Protein AF-A0A4U0SIM6-F1 (afdb_monomer)

Sequence (267 aa):
MTASTAATVTGAVGLRDQLSSAATERSIHAPCHHDDFGSLTSGKWTDIGVSGGGGGVSDVYRQPSYQKDVVPASMARVKVAHKTVLGRTVPDIAADADPDTGMLVGYTGTDSHGNPGPYRTVSSAGTSLATPLVAGLVADAQQGQRSPYGFINPLLYRLARTQAFHDALPISTSTPQRNRAAYIAPDDTSTSADVDVFDAQKRPDTQQVTAKGYDTMTGIGTPNGAAFIAALRRGLWIHPGGSGHRGVSGERGHVGRQSRAHPTRRQ

Secondary structure (DSSP, 8-state):
----------TTHHHHHHHHHHHHSTT-S---S-EEEEEEETTEEEEEEEE----EEEEEEEPPGGGTTTS-HHHHEEEETTEEEEEEEE-SS-----TTTPEEEEEEEE-TTS-EEEEEEEEE-SHHHHHHHHHHHHHHHHTT-SS-----HHHHHHTTTSTTEE------TTS-GGGTEEEE---SS-SSEEEEEE--TT-TTT-----SSSBTTTBT-EE-HHHHHHHHHHHTTS-TT--------------------------

Structure (mmCIF, N/CA/C/O backbone):
data_AF-A0A4U0SIM6-F1
#
_entry.id   AF-A0A4U0SIM6-F1
#
loop_
_atom_site.group_PDB
_atom_site.id
_atom_site.type_symbol
_atom_site.label_atom_id
_atom_site.label_alt_id
_atom_site.label_comp_id
_atom_site.label_asym_id
_atom_site.label_entity_id
_atom_site.label_seq_id
_atom_site.pdbx_PDB_ins_code
_atom_site.Cartn_x
_atom_site.Cartn_y
_atom_site.Cartn_z
_atom_site.occupancy
_atom_site.B_iso_or_equiv
_atom_site.auth_seq_id
_atom_site.auth_comp_id
_atom_site.auth_asym_id
_atom_site.auth_atom_id
_atom_site.pdbx_PDB_model_num
ATOM 1 N N . MET A 1 1 ? 33.038 -31.365 -42.575 1.00 29.11 1 MET A N 1
ATOM 2 C CA . MET A 1 1 ? 33.143 -31.560 -41.111 1.00 29.11 1 MET A CA 1
ATOM 3 C C . MET A 1 1 ? 33.722 -30.259 -40.574 1.00 29.11 1 MET A C 1
ATOM 5 O O . MET A 1 1 ? 34.770 -29.887 -41.064 1.00 29.11 1 MET A O 1
ATOM 9 N N . THR A 1 2 ? 33.081 -29.437 -39.754 1.00 25.69 2 THR A N 1
ATOM 10 C CA . THR A 1 2 ? 31.991 -29.617 -38.783 1.00 25.69 2 THR A CA 1
ATOM 11 C C . THR A 1 2 ? 31.238 -28.289 -38.645 1.00 25.69 2 THR A C 1
ATOM 13 O O . THR A 1 2 ? 31.843 -27.222 -38.706 1.00 25.69 2 THR A O 1
ATOM 16 N N . ALA A 1 3 ? 29.918 -28.377 -38.497 1.00 22.02 3 ALA A N 1
ATOM 17 C CA . ALA A 1 3 ? 29.003 -27.256 -38.328 1.00 22.02 3 ALA A CA 1
ATOM 18 C C . ALA A 1 3 ? 29.163 -26.599 -36.945 1.00 22.02 3 ALA A C 1
ATOM 20 O O . ALA A 1 3 ? 29.306 -27.302 -35.947 1.00 22.02 3 ALA A O 1
ATOM 21 N N . SER A 1 4 ? 29.099 -25.265 -36.897 1.00 23.81 4 SER A N 1
ATOM 22 C CA . SER A 1 4 ? 28.888 -24.500 -35.666 1.00 23.81 4 SER A CA 1
ATOM 23 C C . SER A 1 4 ? 27.401 -24.169 -35.578 1.00 23.81 4 SER A C 1
ATOM 25 O O . SER A 1 4 ? 26.864 -23.443 -36.416 1.00 23.81 4 SER A O 1
ATOM 27 N N . THR A 1 5 ? 26.721 -24.789 -34.621 1.00 24.14 5 THR A N 1
ATOM 28 C CA . THR A 1 5 ? 25.286 -24.634 -34.385 1.00 24.14 5 THR A CA 1
ATOM 29 C C . THR A 1 5 ? 25.040 -23.317 -33.657 1.00 24.14 5 THR A C 1
ATOM 31 O O . THR A 1 5 ? 25.517 -23.119 -32.542 1.00 24.14 5 THR A O 1
ATOM 34 N N . ALA A 1 6 ? 24.290 -22.417 -34.289 1.00 23.81 6 ALA A N 1
ATOM 35 C CA . ALA A 1 6 ? 23.788 -21.201 -33.669 1.00 23.81 6 ALA A CA 1
ATOM 36 C C . ALA A 1 6 ? 22.818 -21.557 -32.529 1.00 23.81 6 ALA A C 1
ATOM 38 O O . ALA A 1 6 ? 21.792 -22.196 -32.758 1.00 23.81 6 ALA A O 1
ATOM 39 N N . ALA A 1 7 ? 23.139 -21.140 -31.305 1.00 22.84 7 ALA A N 1
ATOM 40 C CA . ALA A 1 7 ? 22.199 -21.152 -30.194 1.00 22.84 7 ALA A CA 1
ATOM 41 C C . ALA A 1 7 ? 21.405 -19.840 -30.222 1.00 22.84 7 ALA A C 1
ATOM 43 O O . ALA A 1 7 ? 21.887 -18.787 -29.809 1.00 22.84 7 ALA A O 1
ATOM 44 N N . THR A 1 8 ? 20.186 -19.902 -30.750 1.00 22.08 8 THR A N 1
ATOM 45 C CA . THR A 1 8 ? 19.165 -18.869 -30.571 1.00 22.08 8 THR A CA 1
ATOM 46 C C . THR A 1 8 ? 18.825 -18.793 -29.082 1.00 22.08 8 THR A C 1
ATOM 48 O O . THR A 1 8 ? 18.157 -19.678 -28.552 1.00 22.08 8 THR A O 1
ATOM 51 N N . VAL A 1 9 ? 19.316 -17.766 -28.385 1.00 25.33 9 VAL A N 1
ATOM 52 C CA . VAL A 1 9 ? 18.932 -17.499 -26.995 1.00 25.33 9 VAL A CA 1
ATOM 53 C C . VAL A 1 9 ? 17.587 -16.784 -27.009 1.00 25.33 9 VAL A C 1
ATOM 55 O O . VAL A 1 9 ? 17.465 -15.611 -27.354 1.00 25.33 9 VAL A O 1
ATOM 58 N N . THR A 1 10 ? 16.556 -17.547 -26.676 1.00 24.14 10 THR A N 1
ATOM 59 C CA . THR A 1 10 ? 15.166 -17.128 -26.520 1.00 24.14 10 THR A CA 1
ATOM 60 C C . THR A 1 10 ? 15.031 -16.164 -25.333 1.00 24.14 10 THR A C 1
ATOM 62 O O . THR A 1 10 ? 14.754 -16.581 -24.214 1.00 24.14 10 THR A O 1
ATOM 65 N N . GLY A 1 11 ? 15.186 -14.859 -25.571 1.00 26.31 11 GLY A N 1
ATOM 66 C CA . GLY A 1 11 ? 15.024 -13.787 -24.570 1.00 26.31 11 GLY A CA 1
ATOM 67 C C . GLY A 1 11 ? 13.588 -13.541 -24.073 1.00 26.31 11 GLY A C 1
ATOM 68 O O . GLY A 1 11 ? 13.325 -12.537 -23.427 1.00 26.31 11 GLY A O 1
ATOM 69 N N . ALA A 1 12 ? 12.639 -14.436 -24.362 1.00 26.08 12 ALA A N 1
ATOM 70 C CA . ALA A 1 12 ? 11.224 -14.282 -24.001 1.00 26.08 12 ALA A CA 1
ATOM 71 C C . ALA A 1 12 ? 10.772 -15.173 -22.824 1.00 26.08 12 ALA A C 1
ATOM 73 O O . ALA A 1 12 ? 9.599 -15.143 -22.452 1.00 26.08 12 ALA A O 1
ATOM 74 N N . VAL A 1 13 ? 11.673 -15.985 -22.255 1.00 26.64 13 VAL A N 1
ATOM 75 C CA . VAL A 1 13 ? 11.327 -16.967 -21.208 1.00 26.64 13 VAL A CA 1
ATOM 76 C C . VAL A 1 13 ? 11.332 -16.342 -19.802 1.00 26.64 13 VAL A C 1
ATOM 78 O O . VAL A 1 13 ? 10.508 -16.712 -18.975 1.00 26.64 13 VAL A O 1
ATOM 81 N N . GLY A 1 14 ? 12.154 -15.314 -19.549 1.00 26.11 14 GLY A N 1
ATOM 82 C CA . GLY A 1 14 ? 12.294 -14.704 -18.215 1.00 26.11 14 GLY A CA 1
ATOM 83 C C . GLY A 1 14 ? 11.065 -13.927 -17.726 1.00 26.11 14 GLY A C 1
ATOM 84 O O . GLY A 1 14 ? 10.594 -14.162 -16.617 1.00 26.11 14 GLY A O 1
ATOM 85 N N . LEU A 1 15 ? 10.490 -13.051 -18.561 1.00 30.69 15 LEU A N 1
ATOM 86 C CA . LEU A 1 15 ? 9.321 -12.250 -18.163 1.00 30.69 15 LEU A CA 1
ATOM 87 C C . LEU A 1 15 ? 8.056 -13.103 -17.980 1.00 30.69 15 LEU A C 1
ATOM 89 O O . LEU A 1 15 ? 7.233 -12.823 -17.115 1.00 30.69 15 LEU A O 1
ATOM 93 N N . ARG A 1 16 ? 7.882 -14.153 -18.794 1.00 25.88 16 ARG A N 1
ATOM 94 C CA . ARG A 1 16 ? 6.687 -15.013 -18.747 1.00 25.88 16 ARG A CA 1
ATOM 95 C C . ARG A 1 16 ? 6.678 -15.941 -17.536 1.00 25.88 16 ARG A C 1
ATOM 97 O O . ARG A 1 16 ? 5.608 -16.158 -16.972 1.00 25.88 16 ARG A O 1
ATOM 104 N N . ASP A 1 17 ? 7.836 -16.439 -17.110 1.00 26.72 17 ASP A N 1
ATOM 105 C CA . ASP A 1 17 ? 7.929 -17.279 -15.912 1.00 26.72 17 ASP A CA 1
ATOM 106 C C . ASP A 1 17 ? 7.768 -16.461 -14.622 1.00 26.72 17 ASP A C 1
ATOM 108 O O . ASP A 1 17 ? 7.091 -16.915 -13.697 1.00 26.72 17 ASP A O 1
ATOM 112 N N . GLN A 1 18 ? 8.264 -15.219 -14.588 1.00 29.14 18 GLN A N 1
ATOM 113 C CA . GLN A 1 18 ? 8.021 -14.277 -13.485 1.00 29.14 18 GLN A CA 1
ATOM 114 C C . GLN A 1 18 ? 6.527 -13.912 -13.394 1.00 29.14 18 GLN A C 1
ATOM 116 O O . GLN A 1 18 ? 5.917 -14.095 -12.346 1.00 29.14 18 GLN A O 1
ATOM 121 N N . LEU A 1 19 ? 5.885 -13.557 -14.516 1.00 27.81 19 LEU A N 1
ATOM 122 C CA . LEU A 1 19 ? 4.443 -13.265 -14.572 1.00 27.81 19 LEU A CA 1
ATOM 123 C C . LEU A 1 19 ? 3.548 -14.484 -14.258 1.00 27.81 19 LEU A C 1
ATOM 125 O O . LEU A 1 19 ? 2.477 -14.324 -13.670 1.00 27.81 19 LEU A O 1
ATOM 129 N N . SER A 1 20 ? 3.954 -15.710 -14.622 1.00 24.42 20 SER A N 1
ATOM 130 C CA . SER A 1 20 ? 3.166 -16.917 -14.309 1.00 24.42 20 SER A CA 1
ATOM 131 C C . SER A 1 20 ? 3.351 -17.387 -12.864 1.00 24.42 20 SER A C 1
ATOM 133 O O . SER A 1 20 ? 2.380 -17.790 -12.223 1.00 24.42 20 SER A O 1
ATOM 135 N N . SER A 1 21 ? 4.559 -17.280 -12.307 1.00 25.83 21 SER A N 1
ATOM 136 C CA . SER A 1 21 ? 4.805 -17.585 -10.892 1.00 25.83 21 SER A CA 1
ATOM 137 C C . SER A 1 21 ? 4.127 -16.564 -9.972 1.00 25.83 21 SER A C 1
ATOM 139 O O . SER A 1 21 ? 3.530 -16.950 -8.964 1.00 25.83 21 SER A O 1
ATOM 141 N N . ALA A 1 22 ? 4.085 -15.302 -10.406 1.00 30.33 22 ALA A N 1
ATOM 142 C CA . ALA A 1 22 ? 3.320 -14.218 -9.806 1.00 30.33 22 ALA A CA 1
ATOM 143 C C . ALA A 1 22 ? 1.804 -14.509 -9.748 1.00 30.33 22 ALA A C 1
ATOM 145 O O . ALA A 1 22 ? 1.161 -14.376 -8.706 1.00 30.33 22 ALA A O 1
ATOM 146 N N . ALA A 1 23 ? 1.218 -14.982 -10.850 1.00 27.41 23 ALA A N 1
ATOM 147 C CA . ALA A 1 23 ? -0.216 -15.267 -10.922 1.00 27.41 23 ALA A CA 1
ATOM 148 C C . ALA A 1 23 ? -0.649 -16.539 -10.160 1.00 27.41 23 ALA A C 1
ATOM 150 O O . ALA A 1 23 ? -1.831 -16.695 -9.842 1.00 27.41 23 ALA A O 1
ATOM 151 N N . THR A 1 24 ? 0.281 -17.458 -9.870 1.00 27.02 24 THR A N 1
ATOM 152 C CA . THR A 1 24 ? -0.046 -18.795 -9.336 1.00 27.02 24 THR A CA 1
ATOM 153 C C . THR A 1 24 ? 0.232 -18.935 -7.833 1.00 27.02 24 THR A C 1
ATOM 155 O O . THR A 1 24 ? -0.371 -19.782 -7.168 1.00 27.02 24 THR A O 1
ATOM 158 N N . GLU A 1 25 ? 1.082 -18.084 -7.251 1.00 31.12 25 GLU A N 1
ATOM 159 C CA . GLU A 1 25 ? 1.405 -18.121 -5.824 1.00 31.12 25 GLU A CA 1
ATOM 160 C C . GLU A 1 25 ? 0.701 -16.993 -5.055 1.00 31.12 25 GLU A C 1
ATOM 162 O O . GLU A 1 25 ? 0.889 -15.806 -5.304 1.00 31.12 25 GLU A O 1
ATOM 167 N N . ARG A 1 26 ? -0.109 -17.377 -4.059 1.00 33.44 26 ARG A N 1
ATOM 168 C CA . ARG A 1 26 ? -0.945 -16.526 -3.181 1.00 33.44 26 ARG A CA 1
ATOM 169 C C . ARG A 1 26 ? -0.182 -15.485 -2.329 1.00 33.44 26 ARG A C 1
ATOM 171 O O . ARG A 1 26 ? -0.711 -15.052 -1.311 1.00 33.44 26 ARG A O 1
ATOM 178 N N . SER A 1 27 ? 1.055 -15.129 -2.674 1.00 32.97 27 SER A N 1
ATOM 179 C CA . SER A 1 27 ? 1.984 -14.419 -1.787 1.00 32.97 27 SER A CA 1
ATOM 180 C C . SER A 1 27 ? 2.639 -13.165 -2.372 1.00 32.97 27 SER A C 1
ATOM 182 O O . SER A 1 27 ? 3.361 -12.506 -1.636 1.00 32.97 27 SER A O 1
ATOM 184 N N . ILE A 1 28 ? 2.406 -12.819 -3.639 1.00 32.72 28 ILE A N 1
ATOM 185 C CA . ILE A 1 28 ? 3.112 -11.698 -4.299 1.00 32.72 28 ILE A CA 1
ATOM 186 C C . ILE A 1 28 ? 2.246 -10.447 -4.538 1.00 32.72 28 ILE A C 1
ATOM 188 O O . ILE A 1 28 ? 2.693 -9.489 -5.144 1.00 32.72 28 ILE A O 1
ATOM 192 N N . HIS A 1 29 ? 1.010 -10.409 -4.034 1.00 36.34 29 HIS A N 1
ATOM 193 C CA . HIS A 1 29 ? 0.080 -9.286 -4.259 1.00 36.34 29 HIS A CA 1
ATOM 194 C C . HIS A 1 29 ? 0.343 -8.052 -3.364 1.00 36.34 29 HIS A C 1
ATOM 196 O O . HIS A 1 29 ? -0.594 -7.308 -3.065 1.00 36.34 29 HIS A O 1
ATOM 202 N N . ALA A 1 30 ? 1.564 -7.848 -2.862 1.00 47.97 30 ALA A N 1
ATOM 203 C CA . ALA A 1 30 ? 1.843 -6.724 -1.967 1.00 47.97 30 ALA A CA 1
ATOM 204 C C . ALA A 1 30 ? 3.298 -6.218 -1.978 1.00 47.97 30 ALA A C 1
ATOM 206 O O . ALA A 1 30 ? 3.922 -6.169 -0.920 1.00 47.97 30 ALA A O 1
ATOM 207 N N . PRO A 1 31 ? 3.853 -5.774 -3.108 1.00 53.44 31 PRO A N 1
ATOM 208 C CA . PRO A 1 31 ? 5.139 -5.092 -3.123 1.00 53.44 31 PRO A CA 1
ATOM 209 C C . PRO A 1 31 ? 4.912 -3.576 -2.956 1.00 53.44 31 PRO A C 1
ATOM 211 O O . PRO A 1 31 ? 5.203 -2.731 -3.789 1.00 53.44 31 PRO A O 1
ATOM 214 N N . CYS A 1 32 ? 4.257 -3.236 -1.848 1.00 52.66 32 CYS A N 1
ATOM 215 C CA . CYS A 1 32 ? 4.140 -1.861 -1.352 1.00 52.66 32 CYS A CA 1
ATOM 216 C C . CYS A 1 32 ? 5.133 -1.597 -0.211 1.00 52.66 32 CYS A C 1
ATOM 218 O O . CYS A 1 32 ? 5.111 -0.527 0.400 1.00 52.66 32 CYS A O 1
ATOM 220 N N . HIS A 1 33 ? 5.977 -2.591 0.076 1.00 67.12 33 HIS A N 1
ATOM 221 C CA . HIS A 1 33 ? 7.061 -2.492 1.029 1.00 67.12 33 HIS A CA 1
ATOM 222 C C . HIS A 1 33 ? 8.151 -1.555 0.510 1.00 67.12 33 HIS A C 1
ATOM 224 O O . HIS A 1 33 ? 8.109 -1.068 -0.618 1.00 67.12 33 HIS A O 1
ATOM 230 N N . HIS A 1 34 ? 9.108 -1.269 1.382 1.00 75.25 34 HIS A N 1
ATOM 231 C CA . HIS A 1 34 ? 10.337 -0.633 0.952 1.00 75.25 34 HIS A CA 1
ATOM 232 C C . HIS A 1 34 ? 11.251 -1.642 0.276 1.00 75.25 34 HIS A C 1
ATOM 234 O O . HIS A 1 34 ? 11.502 -2.704 0.839 1.00 75.25 34 HIS A O 1
ATOM 240 N N . ASP A 1 35 ? 11.799 -1.230 -0.847 1.00 81.06 35 ASP A N 1
ATOM 241 C CA . ASP A 1 35 ? 12.685 -1.977 -1.717 1.00 81.06 35 ASP A CA 1
ATOM 242 C C . ASP A 1 35 ? 14.038 -1.262 -1.710 1.00 81.06 35 ASP A C 1
ATOM 244 O O . ASP A 1 35 ? 14.107 -0.039 -1.882 1.00 81.06 35 ASP A O 1
ATOM 248 N N . ASP A 1 36 ? 15.100 -1.992 -1.374 1.00 83.75 36 ASP A N 1
ATOM 249 C CA . ASP A 1 36 ? 16.457 -1.466 -1.212 1.00 83.75 36 ASP A CA 1
ATOM 250 C C . ASP A 1 36 ? 17.332 -1.897 -2.382 1.00 83.75 36 ASP A C 1
ATOM 252 O O . ASP A 1 36 ? 17.641 -3.080 -2.554 1.00 83.75 36 ASP A O 1
ATOM 256 N N . PHE A 1 37 ? 17.732 -0.915 -3.182 1.00 85.75 37 PHE A N 1
ATOM 257 C CA . PHE A 1 37 ? 18.360 -1.140 -4.469 1.00 85.75 37 PHE A CA 1
ATOM 258 C C . PHE A 1 37 ? 19.881 -1.115 -4.348 1.00 85.75 37 PHE A C 1
ATOM 260 O O . PHE A 1 37 ? 20.496 -0.159 -3.871 1.00 85.75 37 PHE A O 1
ATOM 267 N N . GLY A 1 38 ? 20.513 -2.161 -4.866 1.00 89.19 38 GLY A N 1
ATOM 268 C CA . GLY A 1 38 ? 21.950 -2.240 -5.070 1.00 89.19 38 GLY A CA 1
ATOM 269 C C . GLY A 1 38 ? 22.279 -2.306 -6.553 1.00 89.19 38 GLY A C 1
ATOM 270 O O . GLY A 1 38 ? 21.670 -3.078 -7.281 1.00 89.19 38 GLY A O 1
ATOM 271 N N . SER A 1 39 ? 23.292 -1.563 -6.990 1.00 90.25 39 SER A N 1
ATOM 272 C CA . SER A 1 39 ? 23.768 -1.590 -8.375 1.00 90.25 39 SER A CA 1
ATOM 273 C C . SER A 1 39 ? 25.229 -2.017 -8.470 1.00 90.25 39 SER A C 1
ATOM 275 O O . SER A 1 39 ? 26.088 -1.554 -7.708 1.00 90.25 39 SER A O 1
ATOM 277 N N . LEU A 1 40 ? 25.533 -2.911 -9.411 1.00 90.25 40 LEU A N 1
ATOM 278 C CA . LEU A 1 40 ? 26.880 -3.386 -9.700 1.00 90.25 40 LEU A CA 1
ATOM 279 C C . LEU A 1 40 ? 27.534 -2.498 -10.759 1.00 90.25 40 LEU A C 1
ATOM 281 O O . LEU A 1 40 ? 27.307 -2.657 -11.958 1.00 90.25 40 LEU A O 1
ATOM 285 N N . THR A 1 41 ? 28.432 -1.620 -10.317 1.00 85.06 41 THR A N 1
ATOM 286 C CA . THR A 1 41 ? 29.234 -0.767 -11.202 1.00 85.06 41 THR A CA 1
ATOM 287 C C . THR A 1 41 ? 30.712 -1.128 -11.078 1.00 85.06 41 THR A C 1
ATOM 289 O O . THR A 1 41 ? 31.279 -1.120 -9.986 1.00 85.06 41 THR A O 1
ATOM 292 N N . SER A 1 42 ? 31.365 -1.462 -12.197 1.00 86.06 42 SER A N 1
ATOM 293 C CA . SER A 1 42 ? 32.806 -1.783 -12.245 1.00 86.06 42 SER A CA 1
ATOM 294 C C . SER A 1 42 ? 33.245 -2.857 -11.231 1.00 86.06 42 SER A C 1
ATOM 296 O O . SER A 1 42 ? 34.294 -2.742 -10.595 1.00 86.06 42 SER A O 1
ATOM 298 N N . GLY A 1 43 ? 32.421 -3.895 -11.049 1.00 87.19 43 GLY A N 1
ATOM 299 C CA . GLY A 1 43 ? 32.691 -5.002 -10.123 1.00 87.19 43 GLY A CA 1
ATOM 300 C C . GLY A 1 43 ? 32.455 -4.682 -8.642 1.00 87.19 43 GLY A C 1
ATOM 301 O O . GLY A 1 43 ? 32.835 -5.484 -7.790 1.00 87.19 43 GLY A O 1
ATOM 302 N N . LYS A 1 44 ? 31.845 -3.535 -8.315 1.00 90.69 44 LYS A N 1
ATOM 303 C CA . LYS A 1 44 ? 31.499 -3.138 -6.944 1.00 90.69 44 LYS A CA 1
ATOM 304 C C . LYS A 1 44 ? 29.999 -2.892 -6.803 1.00 90.69 44 LYS A C 1
ATOM 306 O O . LYS A 1 44 ? 29.430 -2.114 -7.564 1.00 90.69 44 LYS A O 1
ATOM 311 N N . TRP A 1 45 ? 29.387 -3.538 -5.813 1.00 90.19 45 TRP A N 1
ATOM 312 C CA . TRP A 1 45 ? 28.014 -3.252 -5.406 1.00 90.19 45 TRP A CA 1
ATOM 313 C C . TRP A 1 45 ? 27.962 -1.932 -4.646 1.00 90.19 45 TRP A C 1
ATOM 315 O O . TRP A 1 45 ? 28.748 -1.719 -3.719 1.00 90.19 45 TRP A O 1
ATOM 325 N N . THR A 1 46 ? 27.041 -1.065 -5.046 1.00 90.19 46 THR A N 1
ATOM 326 C CA . THR A 1 46 ? 26.763 0.212 -4.391 1.00 90.19 46 THR A CA 1
ATOM 327 C C . THR A 1 46 ? 25.284 0.253 -4.045 1.00 90.19 46 THR A C 1
ATOM 329 O O . THR A 1 46 ? 24.455 -0.019 -4.904 1.00 90.19 46 THR A O 1
ATOM 332 N N . ASP A 1 47 ? 24.973 0.571 -2.793 1.00 87.88 47 ASP A N 1
ATOM 333 C CA . ASP A 1 47 ? 23.619 0.904 -2.347 1.00 87.88 47 ASP A CA 1
ATOM 334 C C . ASP A 1 47 ? 23.198 2.225 -3.007 1.00 87.88 47 ASP A C 1
ATOM 336 O O . ASP A 1 47 ? 23.878 3.244 -2.840 1.00 87.88 47 ASP A O 1
ATOM 340 N N . ILE A 1 48 ? 22.127 2.184 -3.799 1.00 86.19 48 ILE A N 1
ATOM 341 C CA . ILE A 1 48 ? 21.584 3.337 -4.528 1.00 86.19 48 ILE A CA 1
ATOM 342 C C . ILE A 1 48 ? 20.295 3.878 -3.895 1.00 86.19 48 ILE A C 1
ATOM 344 O O . ILE A 1 48 ? 19.728 4.848 -4.400 1.00 86.19 48 ILE A O 1
ATOM 348 N N . GLY A 1 49 ? 19.894 3.329 -2.747 1.00 83.50 49 GLY A N 1
ATOM 349 C CA . GLY A 1 49 ? 18.824 3.841 -1.909 1.00 83.50 49 GLY A CA 1
ATOM 350 C C . GLY A 1 49 ? 17.566 2.986 -1.912 1.00 83.50 49 GLY A C 1
ATOM 351 O O . GLY A 1 49 ? 17.488 1.920 -2.515 1.00 83.50 49 GLY A O 1
ATOM 352 N N . VAL A 1 50 ? 16.563 3.503 -1.205 1.00 80.19 50 VAL A N 1
ATOM 353 C CA . VAL A 1 50 ? 15.299 2.816 -0.956 1.00 80.19 50 VAL A CA 1
ATOM 354 C C . VAL A 1 50 ? 14.160 3.509 -1.687 1.00 80.19 50 VAL A C 1
ATOM 356 O O . VAL A 1 50 ? 14.031 4.734 -1.628 1.00 80.19 50 VAL A O 1
ATOM 359 N N . SER A 1 51 ? 13.309 2.715 -2.327 1.00 79.81 51 SER A N 1
ATOM 360 C CA . SER A 1 51 ? 12.001 3.136 -2.833 1.00 79.81 51 SER A CA 1
ATOM 361 C C . SER A 1 51 ? 10.904 2.438 -2.038 1.00 79.81 51 SER A C 1
ATOM 363 O O . SER A 1 51 ? 11.148 1.409 -1.425 1.00 79.81 51 SER A O 1
ATOM 365 N N . GLY A 1 52 ? 9.693 2.983 -1.998 1.00 80.50 52 GLY A N 1
ATOM 366 C CA . GLY A 1 52 ? 8.575 2.297 -1.357 1.00 80.50 52 GLY A CA 1
ATOM 367 C C . GLY A 1 52 ? 7.330 3.153 -1.204 1.00 80.50 52 GLY A C 1
ATOM 368 O O . GLY A 1 52 ? 7.277 4.322 -1.606 1.00 80.50 52 GLY A O 1
ATOM 369 N N . GLY A 1 53 ? 6.301 2.550 -0.610 1.00 82.12 53 GLY A N 1
ATOM 370 C CA . GLY A 1 53 ? 5.067 3.237 -0.259 1.00 82.12 53 GLY A CA 1
ATOM 371 C C . GLY A 1 53 ? 5.282 4.383 0.736 1.00 82.12 53 GLY A C 1
ATOM 372 O O . GLY A 1 53 ? 6.112 4.332 1.643 1.00 82.12 53 GLY A O 1
ATOM 373 N N . GLY A 1 54 ? 4.488 5.444 0.588 1.00 84.88 54 GLY A N 1
ATOM 374 C CA . GLY A 1 54 ? 4.413 6.496 1.598 1.00 84.88 54 GLY A CA 1
ATOM 375 C C . GLY A 1 54 ? 3.592 6.042 2.807 1.00 84.88 54 GLY A C 1
ATOM 376 O O . GLY A 1 54 ? 2.468 5.563 2.649 1.00 84.88 54 GLY A O 1
ATOM 377 N N . GLY A 1 55 ? 4.109 6.277 4.010 1.00 89.25 55 GLY A N 1
ATOM 378 C CA . GLY A 1 55 ? 3.484 5.862 5.261 1.00 89.25 55 GLY A CA 1
ATOM 379 C C . GLY A 1 55 ? 3.908 6.726 6.446 1.00 89.25 55 GLY A C 1
ATOM 380 O O . GLY A 1 55 ? 4.932 7.406 6.400 1.00 89.25 55 GLY A O 1
ATOM 381 N N . GLY A 1 56 ? 3.105 6.741 7.514 1.00 90.25 56 GLY A N 1
ATOM 382 C CA . GLY A 1 56 ? 3.419 7.520 8.714 1.00 90.25 56 GLY A CA 1
ATOM 383 C C . GLY A 1 56 ? 2.213 8.058 9.478 1.00 90.25 56 GLY A C 1
ATOM 384 O O . GLY A 1 56 ? 1.081 7.606 9.313 1.00 90.25 56 GLY A O 1
ATOM 385 N N . VAL A 1 57 ? 2.472 9.037 10.347 1.00 94.44 57 VAL A N 1
ATOM 386 C CA . VAL A 1 57 ? 1.487 9.621 11.268 1.00 94.44 57 VAL A CA 1
ATOM 387 C C . VAL A 1 57 ? 1.374 11.120 11.030 1.00 94.44 57 VAL A C 1
ATOM 389 O O . VAL A 1 57 ? 2.367 11.838 11.093 1.00 94.44 57 VAL A O 1
ATOM 392 N N . SER A 1 58 ? 0.157 11.607 10.803 1.00 94.75 58 SER A N 1
ATOM 393 C CA . SER A 1 58 ? -0.109 13.035 10.642 1.00 94.75 58 SER A CA 1
ATOM 394 C C . SER A 1 58 ? 0.038 13.788 11.965 1.00 94.75 58 SER A C 1
ATOM 396 O O . SER A 1 58 ? -0.593 13.428 12.958 1.00 94.75 58 SER A O 1
ATOM 398 N N . ASP A 1 59 ? 0.808 14.874 11.953 1.00 94.38 59 ASP A N 1
ATOM 399 C CA . ASP A 1 59 ? 0.928 15.865 13.030 1.00 94.38 59 ASP A CA 1
ATOM 400 C C . ASP A 1 59 ? -0.188 16.932 13.003 1.00 94.38 59 ASP A C 1
ATOM 402 O O . ASP A 1 59 ? -0.407 17.628 13.996 1.00 94.38 59 ASP A O 1
ATOM 406 N N . VAL A 1 60 ? -0.933 17.025 11.895 1.00 95.25 60 VAL A N 1
ATOM 407 C CA . VAL A 1 60 ? -2.059 17.954 11.703 1.00 95.25 60 VAL A CA 1
ATOM 408 C C . VAL A 1 60 ? -3.402 17.313 12.060 1.00 95.25 60 VAL A C 1
ATOM 410 O O . VAL A 1 60 ? -4.209 17.898 12.787 1.00 95.25 60 VAL A O 1
ATOM 413 N N . TYR A 1 61 ? -3.672 16.110 11.549 1.00 96.94 61 TYR A N 1
ATOM 414 C CA . TYR A 1 61 ? -4.973 15.461 11.694 1.00 96.94 61 TYR A CA 1
ATOM 415 C C . TYR A 1 61 ? -4.966 14.465 12.849 1.00 96.94 61 TYR A C 1
ATOM 417 O O . TYR A 1 61 ? -4.148 13.548 12.895 1.00 96.94 61 TYR A O 1
ATOM 425 N N . ARG A 1 62 ? -5.931 14.600 13.765 1.00 97.50 62 ARG A N 1
ATOM 426 C CA . ARG A 1 62 ? -6.141 13.634 14.854 1.00 97.50 62 ARG A CA 1
ATOM 427 C C . ARG A 1 62 ? -6.511 12.260 14.307 1.00 97.50 62 ARG A C 1
ATOM 429 O O . ARG A 1 62 ? -7.151 12.159 13.261 1.00 97.50 62 ARG A O 1
ATOM 436 N N . GLN A 1 63 ? -6.180 11.219 15.070 1.00 98.19 63 GLN A N 1
ATOM 437 C CA . GLN A 1 63 ? -6.599 9.860 14.748 1.00 98.19 63 GLN A CA 1
ATOM 438 C C . GLN A 1 63 ? -8.135 9.795 14.629 1.00 98.19 63 GLN A C 1
ATOM 440 O O . GLN A 1 63 ? -8.837 10.111 15.597 1.00 98.19 63 GLN A O 1
ATOM 445 N N . PRO A 1 64 ? -8.677 9.401 13.466 1.00 98.19 64 PRO A N 1
ATOM 446 C CA . PRO A 1 64 ? -10.112 9.258 13.290 1.00 98.19 64 PRO A CA 1
ATOM 447 C C . PRO A 1 64 ? -10.641 8.059 14.084 1.00 98.19 64 PRO A C 1
ATOM 449 O O . PRO A 1 64 ? -9.945 7.064 14.283 1.00 98.19 64 PRO A O 1
ATOM 452 N N . SER A 1 65 ? -11.907 8.118 14.504 1.00 98.12 65 SER A N 1
ATOM 453 C CA . SER A 1 65 ? -12.518 7.079 15.347 1.00 98.12 65 SER A CA 1
ATOM 454 C C . SER A 1 65 ? -12.498 5.688 14.715 1.00 98.12 65 SER A C 1
ATOM 456 O O . SER A 1 65 ? -12.372 4.707 15.437 1.00 98.12 65 SER A O 1
ATOM 458 N N . TYR A 1 66 ? -12.571 5.591 13.385 1.00 97.94 66 TYR A N 1
ATOM 459 C CA . TYR A 1 66 ? -12.504 4.311 12.681 1.00 97.94 66 TYR A CA 1
ATOM 460 C C . TYR A 1 66 ? -11.111 3.663 12.707 1.00 97.94 66 TYR A C 1
ATOM 462 O O . TYR A 1 66 ? -11.020 2.458 12.524 1.00 97.94 66 TYR A O 1
ATOM 470 N N . GLN A 1 67 ? -10.035 4.421 12.957 1.00 98.38 67 GLN A N 1
ATOM 471 C CA . GLN A 1 67 ? -8.682 3.867 13.129 1.00 98.38 67 GLN A CA 1
ATOM 472 C C . GLN A 1 67 ? -8.446 3.309 14.533 1.00 98.38 67 GLN A C 1
ATOM 474 O O . GLN A 1 67 ? -7.498 2.550 14.755 1.00 98.38 67 GLN A O 1
ATOM 479 N N . LYS A 1 68 ? -9.301 3.679 15.490 1.00 95.75 68 LYS A N 1
ATOM 480 C CA . LYS A 1 68 ? -9.199 3.217 16.869 1.00 95.75 68 LYS A CA 1
ATOM 481 C C . LYS A 1 68 ? -9.341 1.692 16.929 1.00 95.75 68 LYS A C 1
ATOM 483 O O . LYS A 1 68 ? -10.135 1.108 16.200 1.00 95.75 68 LYS A O 1
ATOM 488 N N . ASP A 1 69 ? -8.543 1.056 17.784 1.00 93.44 69 ASP A N 1
ATOM 489 C CA . ASP A 1 69 ? -8.503 -0.399 18.025 1.00 93.44 69 ASP A CA 1
ATOM 490 C C . ASP A 1 69 ? -8.046 -1.263 16.826 1.00 93.44 69 ASP A C 1
ATOM 492 O O . ASP A 1 69 ? -7.850 -2.479 16.951 1.00 93.44 69 ASP A O 1
ATOM 496 N N . VAL A 1 70 ? -7.811 -0.650 15.664 1.00 97.81 70 VAL A N 1
ATOM 497 C CA . VAL A 1 70 ? -7.170 -1.286 14.506 1.00 97.81 70 VAL A CA 1
ATOM 498 C C . VAL A 1 70 ? -5.709 -0.873 14.419 1.00 97.81 70 VAL A C 1
ATOM 500 O O . VAL A 1 70 ? -4.849 -1.745 14.348 1.00 97.81 70 VAL A O 1
ATOM 503 N N . VAL A 1 71 ? -5.435 0.430 14.496 1.00 97.62 71 VAL A N 1
ATOM 504 C CA . VAL A 1 71 ? -4.082 0.988 14.456 1.00 97.62 71 VAL A CA 1
ATOM 505 C C . VAL A 1 71 ? -3.458 0.927 15.854 1.00 97.62 71 VAL A C 1
ATOM 507 O O . VAL A 1 71 ? -3.995 1.544 16.785 1.00 97.62 71 VAL A O 1
ATOM 510 N N . PRO A 1 72 ? -2.320 0.233 16.042 1.00 95.75 72 PRO A N 1
ATOM 511 C CA . PRO A 1 72 ? -1.612 0.228 17.313 1.00 95.75 72 PRO A CA 1
ATOM 512 C C . PRO A 1 72 ? -1.239 1.643 17.757 1.00 95.75 72 PRO A C 1
ATOM 514 O O . PRO A 1 72 ? -0.713 2.438 16.981 1.00 95.75 72 PRO A O 1
ATOM 517 N N . ALA A 1 73 ? -1.434 1.960 19.039 1.00 94.44 73 ALA A N 1
ATOM 518 C CA . ALA A 1 73 ? -1.091 3.282 19.566 1.00 94.44 73 ALA A CA 1
ATOM 519 C C . ALA A 1 73 ? 0.402 3.625 19.391 1.00 94.44 73 ALA A C 1
ATOM 521 O O . ALA A 1 73 ? 0.748 4.796 19.285 1.00 94.44 73 ALA A O 1
ATOM 522 N N . SER A 1 74 ? 1.291 2.627 19.344 1.00 92.31 74 SER A N 1
ATOM 523 C CA . SER A 1 74 ? 2.712 2.817 19.018 1.00 92.31 74 SER A CA 1
ATOM 524 C C . SER A 1 74 ? 2.937 3.372 17.610 1.00 92.31 74 SER A C 1
ATOM 526 O O . SER A 1 74 ? 3.876 4.134 17.426 1.00 92.31 74 SER A O 1
ATOM 528 N N . MET A 1 75 ? 2.063 3.043 16.658 1.00 93.31 75 MET A N 1
ATOM 529 C CA . MET A 1 75 ? 2.137 3.453 15.251 1.00 93.31 75 MET A CA 1
ATOM 530 C C . MET A 1 75 ? 1.285 4.684 14.938 1.00 93.31 75 MET A C 1
ATOM 532 O O . MET A 1 75 ? 1.302 5.158 13.815 1.00 93.31 75 MET A O 1
ATOM 536 N N . ALA A 1 76 ? 0.535 5.205 15.914 1.00 95.38 76 ALA A N 1
ATOM 537 C CA . ALA A 1 76 ? -0.292 6.404 15.765 1.00 95.38 76 ALA A CA 1
ATOM 538 C C . ALA A 1 76 ? 0.222 7.606 16.559 1.00 95.38 76 ALA A C 1
ATOM 540 O O . ALA A 1 76 ? -0.402 8.665 16.533 1.00 95.38 76 ALA A O 1
ATOM 541 N N . ARG A 1 77 ? 1.325 7.463 17.300 1.00 95.31 77 ARG A N 1
ATOM 542 C CA . ARG A 1 77 ? 1.878 8.538 18.127 1.00 95.31 77 ARG A CA 1
ATOM 543 C C . ARG A 1 77 ? 2.737 9.482 17.305 1.00 95.31 77 ARG A C 1
ATOM 545 O O . ARG A 1 77 ? 3.660 9.054 16.628 1.00 95.31 77 ARG A O 1
ATOM 552 N N . VAL A 1 78 ? 2.495 10.774 17.477 1.00 93.25 78 VAL A N 1
ATOM 553 C CA . VAL A 1 78 ? 3.307 11.849 16.902 1.00 93.25 78 VAL A CA 1
ATOM 554 C C . VAL A 1 78 ? 3.525 12.943 17.944 1.00 93.25 78 VAL A C 1
ATOM 556 O O . VAL A 1 78 ? 2.672 13.174 18.811 1.00 93.25 78 VAL A O 1
ATOM 559 N N . LYS A 1 79 ? 4.692 13.593 17.902 1.00 94.31 79 LYS A N 1
ATOM 560 C CA . LYS A 1 79 ? 4.988 14.755 18.745 1.00 94.31 79 LYS A CA 1
ATOM 561 C C . LYS A 1 79 ? 4.501 16.017 18.045 1.00 94.31 79 LYS A C 1
ATOM 563 O O . LYS A 1 79 ? 4.979 16.343 16.968 1.00 94.31 79 LYS A O 1
ATOM 568 N N . VAL A 1 80 ? 3.595 16.740 18.693 1.00 91.12 80 VAL A N 1
ATOM 569 C CA . VAL A 1 80 ? 3.121 18.056 18.253 1.00 91.12 80 VAL A CA 1
ATOM 570 C C . VAL A 1 80 ? 3.451 19.046 19.362 1.00 91.12 80 VAL A C 1
ATOM 572 O O . VAL A 1 80 ? 2.941 18.937 20.483 1.00 91.12 80 VAL A O 1
ATOM 575 N N . ALA A 1 81 ? 4.358 19.981 19.069 1.00 90.94 81 ALA A N 1
ATOM 576 C CA . ALA A 1 81 ? 5.012 20.823 20.071 1.00 90.94 81 ALA A CA 1
ATOM 577 C C . ALA A 1 81 ? 5.601 19.974 21.222 1.00 90.94 81 ALA A C 1
ATOM 579 O O . ALA A 1 81 ? 6.445 19.110 20.997 1.00 90.94 81 ALA A O 1
ATOM 580 N N . HIS A 1 82 ? 5.141 20.181 22.457 1.00 93.06 82 HIS A N 1
ATOM 581 C CA . HIS A 1 82 ? 5.635 19.478 23.647 1.00 93.06 82 HIS A CA 1
ATOM 582 C C . HIS A 1 82 ? 4.744 18.304 24.085 1.00 93.06 82 HIS A C 1
ATOM 584 O O . HIS A 1 82 ? 4.856 17.839 25.219 1.00 93.06 82 HIS A O 1
ATOM 590 N N . LYS A 1 83 ? 3.820 17.840 23.231 1.00 94.38 83 LYS A N 1
ATOM 591 C CA . LYS A 1 83 ? 2.857 16.783 23.574 1.00 94.38 83 LYS A CA 1
ATOM 592 C C . LYS A 1 83 ? 2.904 15.635 22.575 1.00 94.38 83 LYS A C 1
ATOM 594 O O . LYS A 1 83 ? 3.006 15.847 21.372 1.00 94.38 83 LYS A O 1
ATOM 599 N N . THR A 1 84 ? 2.750 14.418 23.086 1.00 95.81 84 THR A N 1
ATOM 600 C CA . THR A 1 84 ? 2.504 13.230 22.265 1.00 95.81 84 THR A CA 1
ATOM 601 C C . THR A 1 84 ? 1.000 13.046 22.098 1.00 95.81 84 THR A C 1
ATOM 603 O O . THR A 1 84 ? 0.277 12.937 23.090 1.00 95.81 84 THR A O 1
ATOM 606 N N . VAL A 1 85 ? 0.530 13.001 20.854 1.00 95.75 85 VAL A N 1
ATOM 607 C CA . VAL A 1 85 ? -0.887 12.812 20.500 1.00 95.75 85 VAL A CA 1
ATOM 608 C C . VAL A 1 85 ? -1.054 11.628 19.551 1.00 95.75 85 VAL A C 1
ATOM 610 O O . VAL A 1 85 ? -0.068 11.125 19.018 1.00 95.75 85 VAL A O 1
ATOM 613 N N . LEU A 1 86 ? -2.298 11.175 19.359 1.00 96.88 86 LEU A N 1
ATOM 614 C CA . LEU A 1 86 ? -2.636 10.189 18.331 1.00 96.88 86 LEU A CA 1
ATOM 615 C C . LEU A 1 86 ? -3.087 10.899 17.047 1.00 96.88 86 LEU A C 1
ATOM 617 O O . LEU A 1 86 ? -4.064 11.657 17.076 1.00 96.88 86 LEU A O 1
ATOM 621 N N . GLY A 1 87 ? -2.378 10.651 15.948 1.00 96.81 87 GLY A N 1
ATOM 622 C CA . GLY A 1 87 ? -2.622 11.236 14.629 1.00 96.81 87 GLY A CA 1
ATOM 623 C C . GLY A 1 87 ? -3.255 10.258 13.636 1.00 96.81 87 GLY A C 1
ATOM 624 O O . GLY A 1 87 ? -3.294 9.050 13.874 1.00 96.81 87 GLY A O 1
ATOM 625 N N . ARG A 1 88 ? -3.769 10.777 12.515 1.00 97.75 88 ARG A N 1
ATOM 626 C CA . ARG A 1 88 ? -4.214 9.965 11.370 1.00 97.75 88 ARG A CA 1
ATOM 627 C C . ARG A 1 88 ? -3.007 9.236 10.802 1.00 97.75 88 ARG A C 1
ATOM 629 O O . ARG A 1 88 ? -2.035 9.874 10.410 1.00 97.75 88 ARG A O 1
ATOM 636 N N . THR A 1 89 ? -3.097 7.919 10.731 1.00 96.56 89 THR A N 1
ATOM 637 C CA . THR A 1 89 ? -2.013 7.056 10.235 1.00 96.56 89 THR A CA 1
ATOM 638 C C . THR A 1 89 ? -2.253 6.652 8.792 1.00 96.56 89 THR A C 1
ATOM 640 O O . THR A 1 89 ? -3.408 6.449 8.433 1.00 96.56 89 THR A O 1
ATOM 643 N N . VAL A 1 90 ? -1.217 6.615 7.960 1.00 95.31 90 VAL A N 1
ATOM 644 C CA . VAL A 1 90 ? -1.267 6.213 6.543 1.00 95.31 90 VAL A CA 1
ATOM 645 C C . VAL A 1 90 ? -0.279 5.073 6.267 1.00 95.31 90 VAL A C 1
ATOM 647 O O . VAL A 1 90 ? 0.730 5.004 6.978 1.00 95.31 90 VAL A O 1
ATOM 650 N N . PRO A 1 91 ? -0.538 4.240 5.238 1.00 96.06 91 PRO A N 1
ATOM 651 C CA . PRO A 1 91 ? -1.750 4.215 4.400 1.00 96.06 91 PRO A CA 1
ATOM 652 C C . PRO A 1 91 ? -2.951 3.539 5.095 1.00 96.06 91 PRO A C 1
ATOM 654 O O . PRO A 1 91 ? -2.822 2.965 6.170 1.00 96.06 91 PRO A O 1
ATOM 657 N N . ASP A 1 92 ? -4.152 3.630 4.508 1.00 97.81 92 ASP A N 1
ATOM 658 C CA . ASP A 1 92 ? -5.311 2.864 5.005 1.00 97.81 92 ASP A CA 1
ATOM 659 C C . ASP A 1 92 ? -5.251 1.402 4.527 1.00 97.81 92 ASP A C 1
ATOM 661 O O . ASP A 1 92 ? -5.436 0.489 5.326 1.00 97.81 92 ASP A O 1
ATOM 665 N N . ILE A 1 93 ? -4.981 1.201 3.235 1.00 96.88 93 ILE A N 1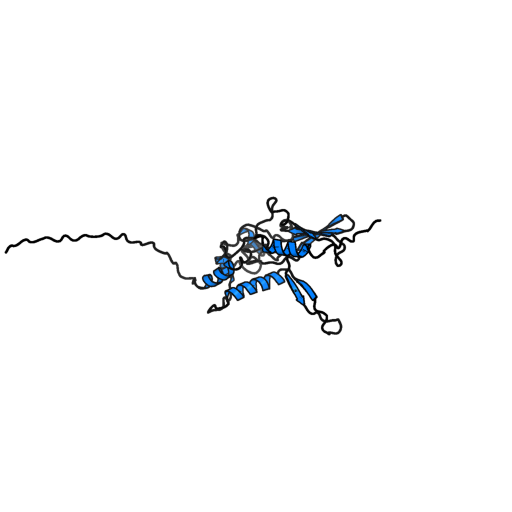
ATOM 666 C CA . ILE A 1 93 ? -4.791 -0.077 2.529 1.00 96.88 93 ILE A CA 1
ATOM 667 C C . ILE A 1 93 ? -3.697 0.117 1.477 1.00 96.88 93 ILE A C 1
ATOM 669 O O . ILE A 1 93 ? -3.423 1.257 1.090 1.00 96.88 93 ILE A O 1
ATOM 673 N N . ALA A 1 94 ? -3.143 -0.976 0.964 1.00 95.12 94 ALA A N 1
ATOM 674 C CA . ALA A 1 94 ? -2.157 -0.942 -0.109 1.00 95.12 94 ALA A CA 1
ATOM 675 C C . ALA A 1 94 ? -2.530 -1.851 -1.291 1.00 95.12 94 ALA A C 1
ATOM 677 O O . ALA A 1 94 ? -3.477 -2.635 -1.228 1.00 95.12 94 ALA A O 1
ATOM 678 N N . ALA A 1 95 ? -1.802 -1.713 -2.393 1.00 93.62 95 ALA A N 1
ATOM 679 C CA . ALA A 1 95 ? -1.876 -2.567 -3.574 1.00 93.62 95 ALA A CA 1
ATOM 680 C C . ALA A 1 95 ? -0.522 -2.524 -4.297 1.00 93.62 95 ALA A C 1
ATOM 682 O O . ALA A 1 95 ? 0.406 -1.875 -3.813 1.00 93.62 95 ALA A O 1
ATOM 683 N N . ASP A 1 96 ? -0.427 -3.218 -5.427 1.00 90.38 96 ASP A N 1
ATOM 684 C CA . ASP A 1 96 ? 0.798 -3.309 -6.214 1.00 90.38 96 ASP A CA 1
ATOM 685 C C . ASP A 1 96 ? 1.338 -1.933 -6.644 1.00 90.38 96 ASP A C 1
ATOM 687 O O . ASP A 1 96 ? 0.598 -1.081 -7.151 1.00 90.38 96 ASP A O 1
ATOM 691 N N . ALA A 1 97 ? 2.619 -1.717 -6.354 1.00 88.81 97 ALA A N 1
ATOM 692 C CA . ALA A 1 97 ? 3.318 -0.447 -6.470 1.00 88.81 97 ALA A CA 1
ATOM 693 C C . ALA A 1 97 ? 4.805 -0.610 -6.831 1.00 88.81 97 ALA A C 1
ATOM 695 O O . ALA A 1 97 ? 5.515 0.394 -6.877 1.00 88.81 97 ALA A O 1
ATOM 696 N N . ASP A 1 98 ? 5.281 -1.819 -7.096 1.00 84.19 98 ASP A N 1
ATOM 697 C CA . ASP A 1 98 ? 6.707 -2.090 -7.278 1.00 84.19 98 ASP A CA 1
ATOM 698 C C . ASP A 1 98 ? 7.074 -2.103 -8.771 1.00 84.19 98 ASP A C 1
ATOM 700 O O . ASP A 1 98 ? 6.337 -2.663 -9.588 1.00 84.19 98 ASP A O 1
ATOM 704 N N . PRO A 1 99 ? 8.168 -1.429 -9.171 1.00 78.56 99 PRO A N 1
ATOM 705 C CA . PRO A 1 99 ? 8.681 -1.461 -10.539 1.00 78.56 99 PRO A CA 1
ATOM 706 C C . PRO A 1 99 ? 8.896 -2.863 -11.128 1.00 78.56 99 PRO A C 1
ATOM 708 O O . PRO A 1 99 ? 8.629 -3.048 -12.322 1.00 78.56 99 PRO A O 1
ATOM 711 N N . ASP A 1 100 ? 9.325 -3.831 -10.318 1.00 79.06 100 ASP A N 1
ATOM 712 C CA . ASP A 1 100 ? 9.671 -5.198 -10.724 1.00 79.06 100 ASP A CA 1
ATOM 713 C C . ASP A 1 100 ? 8.436 -6.057 -11.020 1.00 79.06 100 ASP A C 1
ATOM 715 O O . ASP A 1 100 ? 8.482 -7.003 -11.812 1.00 79.06 100 ASP A O 1
ATOM 719 N N . THR A 1 101 ? 7.303 -5.703 -10.420 1.00 81.19 101 THR A N 1
ATOM 720 C CA . THR A 1 101 ? 6.003 -6.370 -10.594 1.00 81.19 101 THR A CA 1
ATOM 721 C C . THR A 1 101 ? 4.971 -5.494 -11.305 1.00 81.19 101 THR A C 1
ATOM 723 O O . THR A 1 101 ? 3.830 -5.913 -11.508 1.00 81.19 101 THR A O 1
ATOM 726 N N . GLY A 1 102 ? 5.401 -4.317 -11.765 1.00 79.31 102 GLY A N 1
ATOM 727 C CA . GLY A 1 102 ? 4.562 -3.278 -12.336 1.00 79.31 102 GLY A CA 1
ATOM 728 C C . GLY A 1 102 ? 3.706 -3.707 -13.531 1.00 79.31 102 GLY A C 1
ATOM 729 O O . GLY A 1 102 ? 3.948 -4.683 -14.248 1.00 79.31 102 GLY A O 1
ATOM 730 N N . MET A 1 103 ? 2.671 -2.913 -13.790 1.00 87.25 103 MET A N 1
ATOM 731 C CA . MET A 1 103 ? 1.722 -3.160 -14.868 1.00 87.25 103 MET A CA 1
ATOM 732 C C . MET A 1 103 ? 2.204 -2.524 -16.173 1.00 87.25 103 MET A C 1
ATOM 734 O O . MET A 1 103 ? 2.486 -1.327 -16.224 1.00 87.25 103 MET A O 1
ATOM 738 N N . LEU A 1 104 ? 2.209 -3.288 -17.268 1.00 90.62 104 LEU A N 1
ATOM 739 C CA . LEU A 1 104 ? 2.464 -2.735 -18.599 1.00 90.62 104 LEU A CA 1
ATOM 740 C C . LEU A 1 104 ? 1.338 -1.781 -19.015 1.00 90.62 104 LEU A C 1
ATOM 742 O O . LEU A 1 104 ? 0.189 -2.188 -19.193 1.00 90.62 104 LEU A O 1
ATOM 746 N N . VAL A 1 105 ? 1.691 -0.517 -19.235 1.00 91.81 105 VAL A N 1
ATOM 747 C CA . VAL A 1 105 ? 0.786 0.521 -19.733 1.00 91.81 105 VAL A CA 1
ATOM 748 C C . VAL A 1 105 ? 1.211 0.937 -21.133 1.00 91.81 105 VAL A C 1
ATOM 750 O O . VAL A 1 105 ? 2.379 1.221 -21.396 1.00 91.81 105 VAL A O 1
ATOM 753 N N . GLY A 1 106 ? 0.238 0.984 -22.040 1.00 92.69 106 GLY A N 1
ATOM 754 C CA . GLY A 1 106 ? 0.413 1.517 -23.383 1.00 92.69 106 GLY A CA 1
ATOM 755 C C . GLY A 1 106 ? 0.218 3.029 -23.422 1.00 92.69 106 GLY A C 1
ATOM 756 O O . GLY A 1 106 ? -0.775 3.529 -22.898 1.00 92.69 106 GLY A O 1
ATOM 757 N N . TYR A 1 107 ? 1.113 3.753 -24.087 1.00 90.69 107 TYR A N 1
ATOM 758 C CA . TYR A 1 107 ? 0.958 5.181 -24.348 1.00 90.69 107 TYR A CA 1
ATOM 759 C C . TYR A 1 107 ? 1.438 5.545 -25.752 1.00 90.69 107 TYR A C 1
ATOM 761 O O . TYR A 1 107 ? 2.335 4.919 -26.318 1.00 90.69 107 TYR A O 1
ATOM 769 N N . THR A 1 108 ? 0.845 6.598 -26.302 1.00 92.69 108 THR A N 1
ATOM 770 C CA . THR A 1 108 ? 1.298 7.238 -27.537 1.00 92.69 108 THR A CA 1
ATOM 771 C C . THR A 1 108 ? 1.820 8.612 -27.149 1.00 92.69 108 THR A C 1
ATOM 773 O O . THR A 1 108 ? 1.038 9.510 -26.845 1.00 92.69 108 THR A O 1
ATOM 776 N N . GLY A 1 109 ? 3.145 8.749 -27.068 1.00 86.69 109 GLY A N 1
ATOM 777 C CA . GLY A 1 109 ? 3.779 10.030 -26.752 1.00 86.69 109 GLY A CA 1
ATOM 778 C C . GLY A 1 109 ? 3.609 11.040 -27.887 1.00 86.69 109 GLY A C 1
ATOM 779 O O . GLY A 1 109 ? 3.253 10.672 -29.003 1.00 86.69 109 GLY A O 1
ATOM 780 N N . THR A 1 110 ? 3.893 12.308 -27.621 1.00 90.94 110 THR A N 1
ATOM 781 C CA . THR A 1 110 ? 4.019 13.349 -28.652 1.00 90.94 110 THR A CA 1
ATOM 782 C C . THR A 1 110 ? 5.490 13.646 -28.909 1.00 90.94 110 THR A C 1
ATOM 784 O O . THR A 1 110 ? 6.284 13.665 -27.967 1.00 90.94 110 THR A O 1
ATOM 787 N N . ASP A 1 111 ? 5.865 13.871 -30.168 1.00 86.62 111 ASP A N 1
ATOM 788 C CA . ASP A 1 111 ? 7.214 14.330 -30.505 1.00 86.62 111 ASP A CA 1
ATOM 789 C C . ASP A 1 111 ? 7.450 15.788 -30.054 1.00 86.62 111 ASP A C 1
ATOM 791 O O . ASP A 1 111 ? 6.543 16.478 -29.577 1.00 86.62 111 ASP A O 1
ATOM 795 N N . SER A 1 112 ? 8.683 16.281 -30.213 1.00 87.88 112 SER A N 1
ATOM 796 C CA . SER A 1 112 ? 9.061 17.662 -29.873 1.00 87.88 112 SER A CA 1
ATOM 797 C C . SER A 1 112 ? 8.328 18.737 -30.686 1.00 87.88 112 SER A C 1
ATOM 799 O O . SER A 1 112 ? 8.440 19.920 -30.373 1.00 87.88 112 SER A O 1
ATOM 801 N N . HIS A 1 113 ? 7.600 18.346 -31.732 1.00 89.94 113 HIS A N 1
ATOM 802 C CA . HIS A 1 113 ? 6.814 19.214 -32.604 1.00 89.94 113 HIS A CA 1
ATOM 803 C C . HIS A 1 113 ? 5.299 19.062 -32.375 1.00 89.94 113 HIS A C 1
ATOM 805 O O . HIS A 1 113 ? 4.515 19.710 -33.066 1.00 89.94 113 HIS A O 1
ATOM 811 N N . GLY A 1 114 ? 4.880 18.250 -31.397 1.00 90.38 114 GLY A N 1
ATOM 812 C CA . GLY A 1 114 ? 3.479 18.021 -31.048 1.00 90.38 114 GLY A CA 1
ATOM 813 C C . GLY A 1 114 ? 2.751 16.998 -31.926 1.00 90.38 114 GLY A C 1
ATOM 814 O O . GLY A 1 114 ? 1.542 16.830 -31.764 1.00 90.38 114 GLY A O 1
ATOM 815 N N . ASN A 1 115 ? 3.439 16.295 -32.830 1.00 93.50 115 ASN A N 1
ATOM 816 C CA . ASN A 1 115 ? 2.819 15.226 -33.613 1.00 93.50 115 ASN A CA 1
ATOM 817 C C . ASN A 1 115 ? 2.716 13.934 -32.783 1.00 93.50 115 ASN A C 1
ATOM 819 O O . ASN A 1 115 ? 3.591 13.673 -31.948 1.00 93.50 115 ASN A O 1
ATOM 823 N N . PRO A 1 116 ? 1.694 13.084 -33.012 1.00 91.50 116 PRO A N 1
ATOM 824 C CA . PRO A 1 116 ? 1.622 11.769 -32.384 1.00 91.50 116 PRO A CA 1
ATOM 825 C C . PRO A 1 116 ? 2.842 10.914 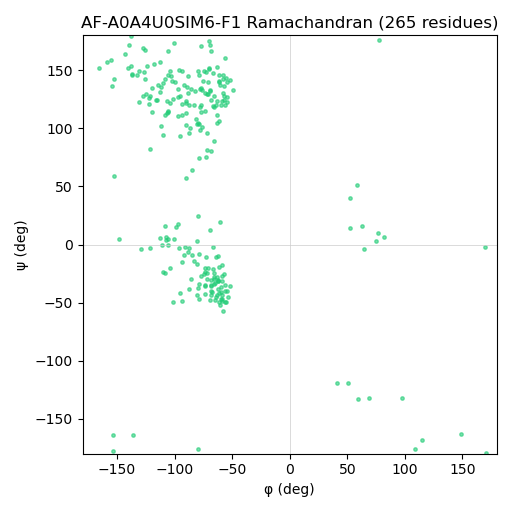-32.746 1.00 91.50 116 PRO A C 1
ATOM 827 O O . PRO A 1 116 ? 3.128 10.673 -33.918 1.00 91.50 116 PRO A O 1
ATOM 830 N N . GLY A 1 117 ? 3.554 10.447 -31.726 1.00 89.62 117 GLY A N 1
ATOM 831 C CA . GLY A 1 117 ? 4.634 9.480 -31.850 1.00 89.62 117 GLY A CA 1
ATOM 832 C C . GLY A 1 117 ? 4.116 8.044 -31.996 1.00 89.62 117 GLY A C 1
ATOM 833 O O . GLY A 1 117 ? 2.910 7.806 -32.077 1.00 89.62 117 GLY A O 1
ATOM 834 N N . PRO A 1 118 ? 5.016 7.048 -32.029 1.00 90.12 118 PRO A N 1
ATOM 835 C CA . PRO A 1 118 ? 4.617 5.646 -32.046 1.00 90.12 118 PRO A CA 1
ATOM 836 C C . PRO A 1 118 ? 4.014 5.220 -30.700 1.00 90.12 118 PRO A C 1
ATOM 838 O O . PRO A 1 118 ? 4.405 5.723 -29.643 1.00 90.12 118 PRO A O 1
ATOM 841 N N . TYR A 1 119 ? 3.109 4.240 -30.746 1.00 91.94 119 TYR A N 1
ATOM 842 C CA . TYR A 1 119 ? 2.667 3.518 -29.554 1.00 91.94 119 TYR A CA 1
ATOM 843 C C . TYR A 1 119 ? 3.855 2.818 -28.889 1.00 91.94 119 TYR A C 1
ATOM 845 O O . TYR A 1 119 ? 4.689 2.208 -29.563 1.00 91.94 119 TYR A O 1
ATOM 853 N N . ARG A 1 120 ? 3.915 2.894 -27.562 1.00 90.06 12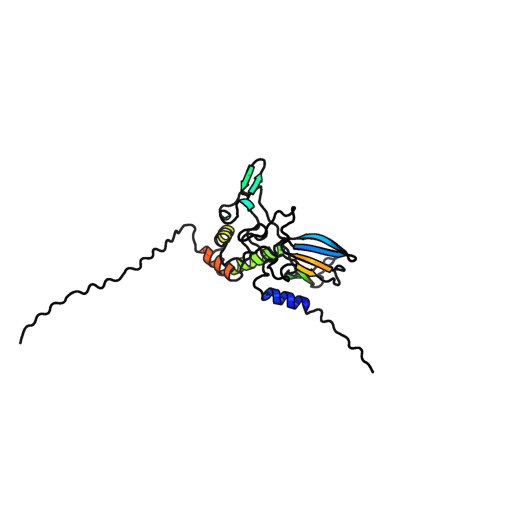0 ARG A N 1
ATOM 854 C CA . ARG A 1 120 ? 4.920 2.241 -26.727 1.00 90.06 120 ARG A CA 1
ATOM 855 C C . ARG A 1 120 ? 4.253 1.648 -25.498 1.00 90.06 120 ARG A C 1
ATOM 857 O O . ARG A 1 120 ? 3.231 2.146 -25.038 1.00 90.06 120 ARG A O 1
ATOM 864 N N . THR A 1 121 ? 4.865 0.614 -24.945 1.00 89.56 121 THR A N 1
ATOM 865 C CA . THR A 1 121 ? 4.518 0.079 -23.629 1.00 89.56 121 THR A CA 1
ATOM 866 C C . THR A 1 121 ? 5.640 0.374 -22.652 1.00 89.56 121 THR A C 1
ATOM 868 O O . THR A 1 121 ? 6.807 0.232 -23.011 1.00 89.56 121 THR A O 1
ATOM 871 N N . VAL A 1 122 ? 5.293 0.755 -21.429 1.00 85.19 122 VAL A N 1
ATOM 872 C CA . VAL A 1 122 ? 6.233 0.910 -20.308 1.00 85.19 122 VAL A CA 1
ATOM 873 C C . VAL A 1 122 ? 5.689 0.190 -19.086 1.00 85.19 122 VAL A C 1
ATOM 875 O O . VAL A 1 122 ? 4.470 0.109 -18.918 1.00 85.19 122 VAL A O 1
ATOM 878 N N . SER A 1 123 ? 6.583 -0.323 -18.239 1.00 85.69 123 SER A N 1
ATOM 879 C CA . SER A 1 123 ? 6.191 -0.742 -16.893 1.00 85.69 123 SER A CA 1
ATOM 880 C C . SER A 1 123 ? 5.766 0.496 -16.103 1.00 85.69 123 SER A C 1
ATOM 882 O O . SER A 1 123 ? 6.473 1.506 -16.085 1.00 85.69 123 SER A O 1
ATOM 884 N N . SER A 1 124 ? 4.575 0.449 -15.515 1.00 87.69 124 SER A N 1
ATOM 885 C CA . SER A 1 124 ? 4.062 1.453 -14.589 1.00 87.69 124 SER A CA 1
ATOM 886 C C . SER A 1 124 ? 4.051 0.861 -13.188 1.00 87.69 124 SER A C 1
ATOM 888 O O . SER A 1 124 ? 3.738 -0.312 -13.027 1.00 87.69 124 SER A O 1
ATOM 890 N N . ALA A 1 125 ? 4.376 1.672 -12.187 1.00 88.31 125 ALA A N 1
ATOM 891 C CA . ALA A 1 125 ? 4.485 1.257 -10.795 1.00 88.31 125 ALA A CA 1
ATOM 892 C C . ALA A 1 125 ? 4.212 2.446 -9.856 1.00 88.31 125 ALA A C 1
ATOM 894 O O . ALA A 1 125 ? 3.671 3.483 -10.259 1.00 88.31 125 ALA A O 1
ATOM 895 N N . GLY A 1 126 ? 4.586 2.301 -8.591 1.00 88.69 126 GLY A N 1
ATOM 896 C CA . GLY A 1 126 ? 4.378 3.264 -7.521 1.00 88.69 126 GLY A CA 1
ATOM 897 C C . GLY A 1 126 ? 2.947 3.270 -6.990 1.00 88.69 126 GLY A C 1
ATOM 898 O O . GLY A 1 126 ? 2.031 2.641 -7.520 1.00 88.69 126 GLY A O 1
ATOM 899 N N . THR A 1 127 ? 2.710 4.068 -5.950 1.00 91.19 127 THR A N 1
ATOM 900 C CA . THR A 1 127 ? 1.358 4.260 -5.393 1.00 91.19 127 THR A CA 1
ATOM 901 C C . THR A 1 127 ? 0.381 4.874 -6.406 1.00 91.19 127 THR A C 1
ATOM 903 O O . THR A 1 127 ? -0.837 4.725 -6.273 1.00 91.19 127 THR A O 1
ATOM 906 N N . SER A 1 128 ? 0.909 5.501 -7.462 1.00 92.25 128 SER A N 1
ATOM 907 C CA . SER A 1 128 ? 0.173 5.922 -8.656 1.00 92.25 128 SER A CA 1
ATOM 908 C C . SER A 1 128 ? -0.455 4.760 -9.429 1.00 92.25 128 SER A C 1
ATOM 910 O O . SER A 1 128 ? -1.519 4.966 -10.003 1.00 92.25 128 SER A O 1
ATOM 912 N N . LEU A 1 129 ? 0.149 3.563 -9.432 1.00 91.31 129 LEU A N 1
ATOM 913 C CA . LEU A 1 129 ? -0.460 2.326 -9.939 1.00 91.31 129 LEU A CA 1
ATOM 914 C C . LEU A 1 129 ? -1.405 1.703 -8.901 1.00 91.31 129 LEU A C 1
ATOM 916 O O . LEU A 1 129 ? -2.528 1.323 -9.237 1.00 91.31 129 LEU A O 1
ATOM 920 N N . ALA A 1 130 ? -0.997 1.652 -7.631 1.00 93.44 130 ALA A N 1
ATOM 921 C CA . ALA A 1 130 ? -1.816 1.074 -6.562 1.00 93.44 130 ALA A CA 1
ATOM 922 C C . ALA A 1 130 ? -3.201 1.740 -6.466 1.00 93.44 130 ALA A C 1
ATOM 924 O O . ALA A 1 130 ? -4.226 1.079 -6.284 1.00 93.44 130 ALA A O 1
ATOM 925 N N . THR A 1 131 ? -3.242 3.065 -6.628 1.00 95.31 131 THR A N 1
ATOM 926 C CA . THR A 1 131 ? -4.464 3.874 -6.534 1.00 95.31 131 THR A CA 1
ATOM 927 C C . THR A 1 131 ? -5.557 3.442 -7.530 1.00 95.31 131 THR A C 1
ATOM 929 O O . THR A 1 131 ? -6.659 3.108 -7.082 1.00 95.31 131 THR A O 1
ATOM 932 N N . PRO A 1 132 ? -5.323 3.414 -8.859 1.00 95.44 132 PRO A N 1
ATOM 933 C CA . PRO A 1 132 ? -6.317 2.960 -9.825 1.00 95.44 132 PRO A CA 1
ATOM 934 C C . PRO A 1 132 ? -6.658 1.470 -9.697 1.00 95.44 132 PRO A C 1
ATOM 936 O O . PRO A 1 132 ? -7.811 1.118 -9.945 1.00 95.44 132 PRO A O 1
ATOM 939 N N . LEU A 1 133 ? -5.734 0.605 -9.253 1.00 94.75 133 LEU A N 1
ATOM 940 C CA . LEU A 1 133 ? -6.047 -0.806 -8.980 1.00 94.75 133 LEU A CA 1
ATOM 941 C C . LEU A 1 133 ? -7.115 -0.943 -7.884 1.00 94.75 133 LEU A C 1
ATOM 943 O O . LEU A 1 133 ? -8.133 -1.616 -8.069 1.00 94.75 133 LEU A O 1
ATOM 947 N N . VAL A 1 134 ? -6.932 -0.246 -6.760 1.00 96.25 134 VAL A N 1
ATOM 948 C CA . VAL A 1 134 ? -7.921 -0.208 -5.672 1.00 96.25 134 VAL A CA 1
ATOM 949 C C . VAL A 1 134 ? -9.230 0.426 -6.145 1.00 96.25 134 VAL A C 1
ATOM 951 O O . VAL A 1 134 ? -10.307 -0.094 -5.844 1.00 96.25 134 VAL A O 1
ATOM 954 N N . ALA A 1 135 ? -9.160 1.527 -6.898 1.00 96.19 135 ALA A N 1
ATOM 955 C CA . ALA A 1 135 ? -10.346 2.200 -7.420 1.00 96.19 135 ALA A CA 1
ATOM 956 C C . ALA A 1 135 ? -11.183 1.274 -8.318 1.00 96.19 135 ALA A C 1
ATOM 958 O O . ALA A 1 135 ? -12.407 1.254 -8.183 1.00 96.19 135 ALA A O 1
ATOM 959 N N . GLY A 1 136 ? -10.538 0.466 -9.166 1.00 96.56 136 GLY A N 1
ATOM 960 C CA . GLY A 1 136 ? -11.194 -0.552 -9.989 1.00 96.56 136 GLY A CA 1
ATOM 961 C C . GLY A 1 136 ? -11.958 -1.577 -9.149 1.00 96.56 136 GLY A C 1
ATOM 962 O O . GLY A 1 136 ? -13.150 -1.779 -9.361 1.00 96.56 136 GLY A O 1
ATOM 963 N N . LEU A 1 137 ? -11.328 -2.137 -8.111 1.00 96.62 137 LEU A N 1
ATOM 964 C CA . LEU A 1 137 ? -11.982 -3.099 -7.212 1.00 96.62 137 LEU A CA 1
ATOM 965 C C . LEU A 1 137 ? -13.172 -2.495 -6.451 1.00 96.62 137 LEU A C 1
ATOM 967 O O . LEU A 1 137 ? -14.194 -3.156 -6.242 1.00 96.62 137 LEU A O 1
ATOM 971 N N . VAL A 1 138 ? -13.060 -1.235 -6.023 1.00 96.50 138 VAL A N 1
ATOM 972 C CA . VAL A 1 138 ? -14.165 -0.514 -5.375 1.00 96.50 138 VAL A CA 1
ATOM 973 C C . VAL A 1 138 ? -15.299 -0.253 -6.372 1.00 96.50 138 VAL A C 1
ATOM 975 O O . VAL A 1 138 ? -16.466 -0.431 -6.015 1.00 96.50 138 VAL A O 1
ATOM 978 N N . ALA A 1 139 ? -14.981 0.112 -7.617 1.00 96.31 139 ALA A N 1
ATOM 979 C CA . ALA A 1 139 ? -15.961 0.312 -8.683 1.00 96.31 139 ALA A CA 1
ATOM 980 C C . ALA A 1 139 ? -16.697 -0.992 -9.030 1.00 96.31 139 ALA A C 1
ATOM 982 O O . ALA A 1 139 ? -17.929 -0.996 -9.074 1.00 96.31 139 ALA A O 1
ATOM 983 N N . ASP A 1 140 ? -15.980 -2.109 -9.159 1.00 96.44 140 ASP A N 1
ATOM 984 C CA . ASP A 1 140 ? -16.563 -3.441 -9.357 1.00 96.44 140 ASP A CA 1
ATOM 985 C C . ASP A 1 140 ? -17.490 -3.817 -8.203 1.00 96.44 140 ASP A C 1
ATOM 987 O O . ASP A 1 140 ? -18.601 -4.321 -8.396 1.00 96.44 140 ASP A O 1
ATOM 991 N N . ALA A 1 141 ? -17.072 -3.538 -6.969 1.00 95.75 141 ALA A N 1
ATOM 992 C CA . ALA A 1 141 ? -17.922 -3.742 -5.813 1.00 95.75 141 ALA A CA 1
ATOM 993 C C . ALA A 1 141 ? -19.185 -2.876 -5.877 1.00 95.75 141 ALA A C 1
ATOM 995 O O . ALA A 1 141 ? -20.258 -3.391 -5.557 1.00 95.75 141 ALA A O 1
ATOM 996 N N . GLN A 1 142 ? -19.081 -1.616 -6.301 1.00 95.31 142 GLN A N 1
ATOM 997 C CA . GLN A 1 142 ? -20.206 -0.687 -6.400 1.00 95.31 142 GLN A CA 1
ATOM 998 C C . GLN A 1 142 ? -21.145 -0.992 -7.575 1.00 95.31 142 GLN A C 1
ATOM 1000 O O . GLN A 1 142 ? -22.325 -0.634 -7.528 1.00 95.31 142 GLN A O 1
ATOM 1005 N N . GLN A 1 143 ? -20.668 -1.678 -8.611 1.00 94.88 143 GLN A N 1
ATOM 1006 C CA . GLN A 1 143 ? -21.486 -2.043 -9.759 1.00 94.88 143 GLN A CA 1
ATOM 1007 C C . GLN A 1 143 ? -22.746 -2.813 -9.320 1.00 94.88 143 GLN A C 1
ATOM 1009 O O . GLN A 1 143 ? -22.687 -3.801 -8.582 1.00 94.88 143 GLN A O 1
ATOM 1014 N N . GLY A 1 144 ? -23.912 -2.328 -9.757 1.00 91.75 144 GLY A N 1
ATOM 1015 C CA . GLY A 1 144 ? -25.216 -2.905 -9.415 1.00 91.75 144 GLY A CA 1
ATOM 1016 C C . GLY A 1 144 ? -25.710 -2.620 -7.988 1.00 91.75 144 GLY A C 1
ATOM 1017 O O . GLY A 1 144 ? -26.774 -3.115 -7.616 1.00 91.75 144 GLY A O 1
ATOM 1018 N N . GLN A 1 145 ? -24.986 -1.837 -7.180 1.00 92.19 145 GLN A N 1
ATOM 1019 C CA . GLN A 1 145 ? -25.475 -1.379 -5.877 1.00 92.19 145 GLN A CA 1
ATOM 1020 C C . GLN A 1 145 ? -26.443 -0.202 -6.036 1.00 92.19 145 GLN A C 1
ATOM 1022 O O . GLN A 1 145 ? -26.294 0.640 -6.918 1.00 92.19 145 GLN A O 1
ATOM 1027 N N . ARG A 1 146 ? -27.450 -0.133 -5.157 1.00 89.94 146 ARG A N 1
ATOM 1028 C CA . ARG A 1 146 ? -28.496 0.906 -5.201 1.00 89.94 146 ARG A CA 1
ATOM 1029 C C . ARG A 1 146 ? -28.011 2.295 -4.785 1.00 89.94 146 ARG A C 1
ATOM 1031 O O . ARG A 1 146 ? -28.619 3.282 -5.181 1.00 89.94 146 ARG A O 1
ATOM 1038 N N . SER A 1 147 ? -26.953 2.354 -3.981 1.00 88.31 147 SER A N 1
ATOM 1039 C CA . SER A 1 147 ? -26.426 3.588 -3.401 1.00 88.31 147 SER A CA 1
ATOM 1040 C C . SER A 1 147 ? -24.914 3.651 -3.587 1.00 88.31 147 SER A C 1
ATOM 1042 O O . SER A 1 147 ? -24.257 2.607 -3.512 1.00 88.31 147 SER A O 1
ATOM 1044 N N . PRO A 1 148 ? -24.347 4.851 -3.794 1.00 90.31 148 PRO A N 1
ATOM 1045 C CA . PRO A 1 148 ? -22.906 5.009 -3.872 1.00 90.31 148 PRO A CA 1
ATOM 1046 C C . PRO A 1 148 ? -22.245 4.707 -2.526 1.00 90.31 148 PRO A C 1
ATOM 1048 O O . PRO A 1 148 ? -22.819 4.980 -1.471 1.00 90.31 148 PRO A O 1
ATOM 1051 N N . TYR A 1 149 ? -21.023 4.175 -2.556 1.00 89.44 149 TYR A N 1
ATOM 1052 C CA . TYR A 1 149 ? -20.286 3.848 -1.335 1.00 89.44 149 TYR A CA 1
ATOM 1053 C C . TYR A 1 149 ? -19.787 5.079 -0.571 1.00 89.44 149 TYR A C 1
ATOM 1055 O O . TYR A 1 149 ? -19.696 5.040 0.655 1.00 89.44 149 TYR A O 1
ATOM 1063 N N . GLY A 1 150 ? -19.503 6.180 -1.272 1.00 92.62 150 GLY A N 1
ATOM 1064 C CA . GLY A 1 150 ? -19.021 7.413 -0.655 1.00 92.62 150 GLY A CA 1
ATOM 1065 C C . GLY A 1 150 ? -17.711 7.200 0.110 1.00 92.62 150 GLY A C 1
ATOM 1066 O O . GLY A 1 150 ? -16.773 6.590 -0.397 1.00 92.62 150 GLY A O 1
ATOM 1067 N N . PHE A 1 151 ? -17.639 7.717 1.336 1.00 95.31 151 PHE A N 1
ATOM 1068 C CA . PHE A 1 151 ? -16.456 7.596 2.184 1.00 95.31 151 PHE A CA 1
ATOM 1069 C C . PHE A 1 151 ? -16.365 6.211 2.845 1.00 95.31 151 PHE A C 1
ATOM 1071 O O . PHE A 1 151 ? -17.059 5.930 3.824 1.00 95.31 151 PHE A O 1
ATOM 1078 N N . ILE A 1 152 ? -15.480 5.353 2.327 1.00 96.00 152 ILE A N 1
ATOM 1079 C CA . ILE A 1 152 ? -15.407 3.940 2.725 1.00 96.00 152 ILE A CA 1
ATOM 1080 C C . ILE A 1 152 ? -14.447 3.622 3.875 1.00 96.00 152 ILE A C 1
ATOM 1082 O O . ILE A 1 152 ? -14.515 2.504 4.379 1.00 96.00 152 ILE A O 1
ATOM 1086 N N . ASN A 1 153 ? -13.597 4.543 4.350 1.00 97.38 153 ASN A N 1
ATOM 1087 C CA . ASN A 1 153 ? -12.613 4.210 5.396 1.00 97.38 153 ASN A CA 1
ATOM 1088 C C . ASN A 1 153 ? -13.246 3.559 6.642 1.00 97.38 153 ASN A C 1
ATOM 1090 O O . ASN A 1 153 ? -12.750 2.515 7.061 1.00 97.38 153 ASN A O 1
ATOM 1094 N N . PRO A 1 154 ? -14.376 4.041 7.205 1.00 97.38 154 PRO A N 1
ATOM 1095 C CA . PRO A 1 154 ? -15.016 3.357 8.328 1.00 97.38 154 PRO A CA 1
ATOM 1096 C C . PRO A 1 154 ? -15.378 1.896 8.037 1.00 97.38 154 PRO A C 1
ATOM 1098 O O . PRO A 1 154 ? -15.294 1.046 8.922 1.00 97.38 154 PRO A O 1
ATOM 1101 N N . LEU A 1 155 ? -15.769 1.589 6.798 1.00 96.12 155 LEU A N 1
ATOM 1102 C CA . LEU A 1 155 ? -16.044 0.223 6.370 1.00 96.12 155 LEU A CA 1
ATOM 1103 C C . LEU A 1 155 ? -14.752 -0.588 6.194 1.00 96.12 155 LEU A C 1
ATOM 1105 O O . LEU A 1 155 ? -14.711 -1.722 6.661 1.00 96.12 155 LEU A O 1
ATOM 1109 N N . LEU A 1 156 ? -13.702 -0.017 5.594 1.00 97.44 156 LEU A N 1
ATOM 1110 C CA . LEU A 1 156 ? -12.398 -0.682 5.457 1.00 97.44 156 LEU A CA 1
ATOM 1111 C C . LEU A 1 156 ? -11.872 -1.130 6.826 1.00 97.44 156 LEU A C 1
ATOM 1113 O O . LEU A 1 156 ? -11.578 -2.305 7.025 1.00 97.44 156 LEU A O 1
ATOM 1117 N N . TYR A 1 157 ? -11.879 -0.231 7.811 1.00 98.25 157 TYR A N 1
ATOM 1118 C CA . TYR A 1 157 ? -11.412 -0.536 9.163 1.00 98.25 157 TYR A CA 1
ATOM 1119 C C . TYR A 1 157 ? -12.309 -1.526 9.919 1.00 98.25 157 TYR A C 1
ATOM 1121 O O . TYR A 1 157 ? -11.808 -2.334 10.698 1.00 98.25 157 TYR A O 1
ATOM 1129 N N . ARG A 1 158 ? -13.622 -1.551 9.654 1.00 96.69 158 ARG A N 1
ATOM 1130 C CA . ARG A 1 158 ? -14.511 -2.621 10.152 1.00 96.69 158 ARG A CA 1
ATOM 1131 C C . ARG A 1 158 ? -14.199 -3.991 9.546 1.00 96.69 158 ARG A C 1
ATOM 1133 O O . ARG A 1 158 ? -14.508 -5.007 10.163 1.00 96.69 158 ARG A O 1
ATOM 1140 N N . LEU A 1 159 ? -13.659 -4.014 8.331 1.00 96.62 159 LEU A N 1
ATOM 1141 C CA . LEU A 1 159 ? -13.260 -5.222 7.610 1.00 96.6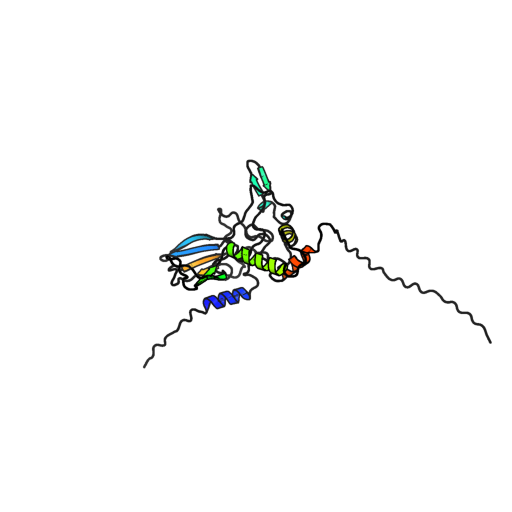2 159 LEU A CA 1
ATOM 1142 C C . LEU A 1 159 ? -11.799 -5.613 7.874 1.00 96.62 159 LEU A C 1
ATOM 1144 O O . LEU A 1 159 ? -11.359 -6.659 7.387 1.00 96.62 159 LEU A O 1
ATOM 1148 N N . ALA A 1 160 ? -11.058 -4.825 8.656 1.00 95.69 160 ALA A N 1
ATOM 1149 C CA . ALA A 1 160 ? -9.708 -5.169 9.077 1.00 95.69 160 ALA A CA 1
ATOM 1150 C C . ALA A 1 160 ? -9.694 -6.542 9.768 1.00 95.69 160 ALA A C 1
ATOM 1152 O O . ALA A 1 160 ? -10.620 -6.891 10.505 1.00 95.69 160 ALA A O 1
ATOM 1153 N N . ARG A 1 161 ? -8.630 -7.323 9.540 1.00 93.12 161 ARG A N 1
ATOM 1154 C CA . ARG A 1 161 ? -8.464 -8.692 10.074 1.00 93.12 161 ARG A CA 1
ATOM 1155 C C . ARG A 1 161 ? -9.517 -9.706 9.590 1.00 93.12 161 ARG A C 1
ATOM 1157 O O . ARG A 1 161 ? -9.654 -10.778 10.176 1.00 93.12 161 ARG A O 1
ATOM 1164 N N . THR A 1 162 ? -10.259 -9.396 8.525 1.00 96.06 162 THR A N 1
ATOM 1165 C CA . THR A 1 162 ? -11.127 -10.360 7.830 1.00 96.06 162 THR A CA 1
ATOM 1166 C C . THR A 1 162 ? -10.456 -10.881 6.561 1.00 96.06 162 THR A C 1
ATOM 1168 O O . THR A 1 162 ? -9.431 -10.369 6.131 1.00 96.06 162 THR A O 1
ATOM 1171 N N . GLN A 1 163 ? -11.081 -11.859 5.903 1.00 95.62 163 GLN A N 1
ATOM 1172 C CA . GLN A 1 163 ? -10.631 -12.361 4.599 1.00 95.62 163 GLN A CA 1
ATOM 1173 C C . GLN A 1 163 ? -10.770 -11.335 3.460 1.00 95.62 163 GLN A C 1
ATOM 1175 O O . GLN A 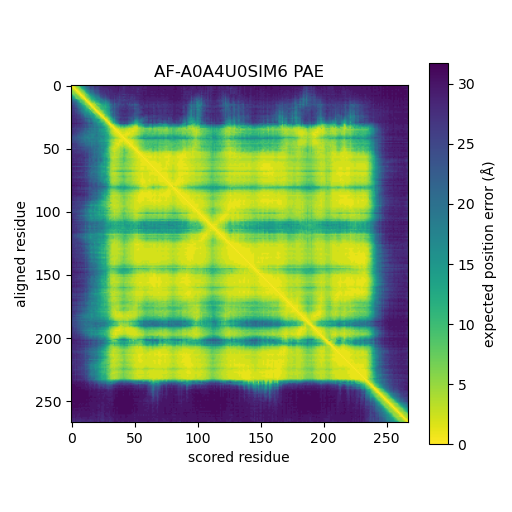1 163 ? -10.404 -11.648 2.335 1.00 95.62 163 GLN A O 1
ATOM 1180 N N . ALA A 1 164 ? -11.312 -10.137 3.715 1.00 96.56 164 ALA A N 1
ATOM 1181 C CA . ALA A 1 164 ? -11.353 -9.062 2.727 1.00 96.56 164 ALA A CA 1
ATOM 1182 C C . ALA A 1 164 ? -9.955 -8.525 2.380 1.00 96.56 164 ALA A C 1
ATOM 1184 O O . ALA A 1 164 ? -9.792 -7.948 1.309 1.00 96.56 164 ALA A O 1
ATOM 1185 N N . PHE A 1 165 ? -8.967 -8.731 3.255 1.00 96.81 165 PHE A N 1
ATOM 1186 C CA . PHE A 1 165 ? -7.600 -8.265 3.060 1.00 96.81 165 PHE A CA 1
ATOM 1187 C C . PHE A 1 165 ? -6.592 -9.404 3.196 1.00 96.81 165 PHE A C 1
ATOM 1189 O O . PHE A 1 165 ? -6.799 -10.345 3.967 1.00 96.81 165 PHE A O 1
ATOM 1196 N N . HIS A 1 166 ? -5.497 -9.293 2.452 1.00 94.62 166 HIS A N 1
ATOM 1197 C CA . HIS A 1 166 ? -4.254 -9.995 2.720 1.00 94.62 166 HIS A CA 1
ATOM 1198 C C . HIS A 1 166 ? -3.386 -9.128 3.629 1.00 94.62 166 HIS A C 1
ATOM 1200 O O . HIS A 1 166 ? -3.072 -7.992 3.288 1.00 94.62 166 HIS A O 1
ATOM 1206 N N . ASP A 1 167 ? -3.027 -9.675 4.788 1.00 93.00 167 ASP A N 1
ATOM 1207 C CA . ASP A 1 167 ? -2.082 -9.066 5.726 1.00 93.00 167 ASP A CA 1
ATOM 1208 C C . ASP A 1 167 ? -0.664 -9.276 5.183 1.00 93.00 167 ASP A C 1
ATOM 1210 O O . ASP A 1 167 ? -0.227 -10.425 5.042 1.00 93.00 167 ASP A O 1
ATOM 1214 N N . ALA A 1 168 ? 0.009 -8.191 4.808 1.00 87.38 168 ALA A N 1
ATOM 1215 C CA . ALA A 1 168 ? 1.378 -8.246 4.323 1.00 87.38 168 ALA A CA 1
ATOM 1216 C C . ALA A 1 168 ? 2.305 -8.430 5.529 1.00 87.38 168 ALA A C 1
ATOM 1218 O O . ALA A 1 168 ? 2.288 -7.651 6.475 1.00 87.38 168 ALA A O 1
ATOM 1219 N N . LEU A 1 169 ? 3.063 -9.525 5.545 1.00 88.69 169 LEU A N 1
ATOM 1220 C CA . LEU A 1 169 ? 3.874 -9.892 6.702 1.00 88.69 169 LEU A CA 1
ATOM 1221 C C . LEU A 1 169 ? 5.351 -9.592 6.449 1.00 88.69 169 LEU A C 1
ATOM 1223 O O . LEU A 1 169 ? 5.803 -9.758 5.316 1.00 88.69 169 LEU A O 1
ATOM 1227 N N . PRO A 1 170 ? 6.118 -9.267 7.509 1.00 87.69 170 PRO A N 1
ATOM 1228 C CA . PRO A 1 170 ? 7.557 -9.070 7.407 1.00 87.69 170 PRO A CA 1
ATOM 1229 C C . PRO A 1 170 ? 8.264 -10.203 6.671 1.00 87.69 170 PRO A C 1
ATOM 1231 O O . PRO A 1 170 ? 8.085 -11.385 7.000 1.00 87.69 170 PRO A O 1
ATOM 1234 N N . ILE A 1 171 ? 9.135 -9.838 5.738 1.00 86.00 171 ILE A N 1
ATOM 1235 C CA . ILE A 1 171 ? 10.065 -10.769 5.121 1.00 86.00 171 ILE A CA 1
ATOM 1236 C C . ILE A 1 171 ? 11.088 -11.183 6.173 1.00 86.00 171 ILE A C 1
ATOM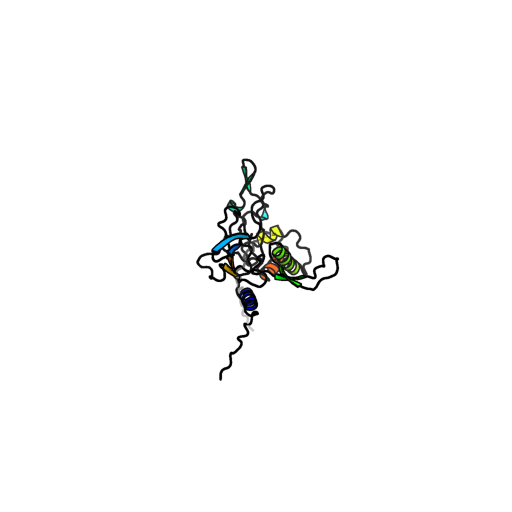 1238 O O . ILE A 1 171 ? 11.650 -10.384 6.923 1.00 86.00 171 ILE A O 1
ATOM 1242 N N . SER A 1 172 ? 11.326 -12.487 6.255 1.00 83.56 172 SER A N 1
ATOM 1243 C CA . SER A 1 172 ? 12.256 -13.055 7.218 1.00 83.56 172 SER A CA 1
ATOM 1244 C C . SER A 1 172 ? 13.108 -14.147 6.586 1.00 83.56 172 SER A C 1
ATOM 1246 O O . SER A 1 172 ? 12.963 -14.512 5.418 1.00 83.56 172 SER A O 1
ATOM 1248 N N . THR A 1 173 ? 14.000 -14.725 7.384 1.00 85.12 173 THR A N 1
ATOM 1249 C CA . THR A 1 173 ? 14.846 -15.843 6.959 1.00 85.12 173 THR A CA 1
ATOM 1250 C C . THR A 1 173 ? 14.063 -17.115 6.624 1.00 85.12 173 THR A C 1
ATOM 1252 O O . THR A 1 173 ? 14.652 -18.028 6.045 1.00 85.12 173 THR A O 1
ATOM 1255 N N . SER A 1 174 ? 12.764 -17.191 6.937 1.00 87.00 174 SER A N 1
ATOM 1256 C CA . SER A 1 174 ? 11.881 -18.293 6.530 1.00 87.00 174 SER A CA 1
ATOM 1257 C C . SER A 1 174 ? 11.111 -18.027 5.229 1.00 87.00 174 SER A C 1
ATOM 1259 O O . SER A 1 174 ? 10.614 -18.976 4.626 1.00 87.00 174 SER A O 1
ATOM 1261 N N . THR A 1 175 ? 11.045 -16.779 4.750 1.00 85.12 175 THR A N 1
ATOM 1262 C CA . THR A 1 175 ? 10.413 -16.426 3.466 1.00 85.12 175 THR A CA 1
ATOM 1263 C C . THR A 1 175 ? 11.146 -17.132 2.316 1.00 85.12 175 THR A C 1
ATOM 1265 O O . THR A 1 175 ? 12.368 -17.202 2.367 1.00 85.12 175 THR A O 1
ATOM 1268 N N . PRO A 1 176 ? 10.509 -17.680 1.269 1.00 85.62 176 PRO A N 1
ATOM 1269 C CA . PRO A 1 176 ? 11.243 -18.259 0.136 1.00 85.62 176 PRO A CA 1
ATOM 1270 C C . PRO A 1 176 ? 12.241 -17.263 -0.471 1.00 85.62 176 PRO A C 1
ATOM 1272 O O . PRO A 1 176 ? 11.914 -16.090 -0.591 1.00 85.62 176 PRO A O 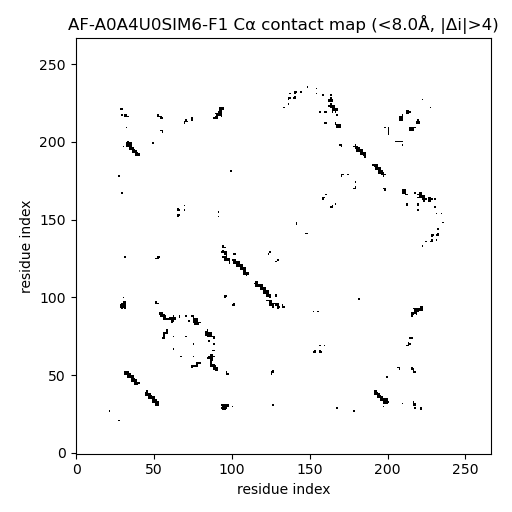1
ATOM 1275 N N . GLN A 1 177 ? 13.444 -17.706 -0.865 1.00 79.62 177 GLN A N 1
ATOM 1276 C CA . GLN A 1 177 ? 14.505 -16.807 -1.360 1.00 79.62 177 GLN A CA 1
ATOM 1277 C C . GLN A 1 177 ? 14.042 -15.918 -2.525 1.00 79.62 177 GLN A C 1
ATOM 1279 O O . GLN A 1 177 ? 14.346 -14.732 -2.530 1.00 79.62 177 GLN A O 1
ATOM 1284 N N . ARG A 1 178 ? 13.258 -16.477 -3.455 1.00 80.75 178 ARG A N 1
ATOM 1285 C CA . ARG A 1 178 ? 12.654 -15.747 -4.585 1.00 80.75 178 ARG A CA 1
ATOM 1286 C C . ARG A 1 178 ? 11.731 -14.587 -4.181 1.00 80.75 178 ARG A C 1
ATOM 1288 O O . ARG A 1 178 ? 11.452 -13.737 -5.004 1.00 80.75 178 ARG A O 1
ATOM 1295 N N . ASN A 1 179 ? 11.278 -14.558 -2.928 1.00 80.56 179 ASN A N 1
ATOM 1296 C CA . ASN A 1 179 ? 10.403 -13.523 -2.379 1.00 80.56 179 ASN A CA 1
ATOM 1297 C C . ASN A 1 179 ? 11.157 -12.618 -1.391 1.00 80.56 179 ASN A C 1
ATOM 1299 O O . ASN A 1 179 ? 10.521 -11.983 -0.559 1.00 80.56 179 ASN A O 1
ATOM 1303 N N . ARG A 1 180 ? 12.497 -12.632 -1.387 1.00 83.62 180 ARG A N 1
ATOM 1304 C CA . ARG A 1 180 ? 13.319 -11.736 -0.549 1.00 83.62 180 ARG A CA 1
ATOM 1305 C C . ARG A 1 180 ? 14.068 -10.688 -1.360 1.00 83.62 180 ARG A C 1
ATOM 1307 O O . ARG A 1 180 ? 14.506 -9.705 -0.781 1.00 83.62 180 ARG A O 1
ATOM 1314 N N . ALA A 1 181 ? 14.302 -10.969 -2.636 1.00 84.81 181 ALA A N 1
ATOM 1315 C CA . ALA A 1 181 ? 15.034 -10.099 -3.532 1.00 84.81 181 ALA A CA 1
ATOM 1316 C C . ALA A 1 181 ? 14.833 -10.519 -4.990 1.00 84.81 181 ALA A C 1
ATOM 1318 O O . ALA A 1 181 ? 14.685 -11.716 -5.272 1.00 84.81 181 ALA A O 1
ATOM 1319 N N . ALA A 1 182 ? 14.928 -9.550 -5.894 1.00 85.38 182 ALA A N 1
ATOM 1320 C CA . ALA A 1 182 ? 15.052 -9.754 -7.327 1.00 85.38 182 ALA A CA 1
ATOM 1321 C C . ALA A 1 182 ? 16.485 -9.466 -7.791 1.00 85.38 182 ALA A C 1
ATOM 1323 O O . ALA A 1 182 ? 17.181 -8.605 -7.260 1.00 85.38 182 ALA A O 1
ATOM 1324 N N . TYR A 1 183 ? 16.940 -10.223 -8.790 1.00 86.06 183 TYR A N 1
ATOM 1325 C CA . TYR A 1 183 ? 18.152 -9.905 -9.541 1.00 86.06 183 TYR A CA 1
ATOM 1326 C C . TYR A 1 183 ? 17.738 -9.396 -10.915 1.00 86.06 183 TYR A C 1
ATOM 1328 O O . TYR A 1 183 ? 17.055 -10.108 -11.658 1.00 86.06 183 TYR A O 1
ATOM 1336 N N . ILE A 1 184 ? 18.193 -8.196 -11.249 1.00 85.44 184 ILE A N 1
ATOM 1337 C CA . ILE A 1 184 ? 17.890 -7.505 -12.493 1.00 85.44 184 ILE A CA 1
ATOM 1338 C C . ILE A 1 184 ? 19.166 -7.530 -13.332 1.00 85.44 184 ILE A C 1
ATOM 1340 O O . ILE A 1 184 ? 20.200 -6.960 -12.975 1.00 85.44 184 ILE A O 1
ATOM 1344 N N . ALA A 1 185 ? 19.125 -8.279 -14.432 1.00 84.94 185 ALA A N 1
ATOM 1345 C CA . ALA A 1 185 ? 20.263 -8.375 -15.334 1.00 84.94 185 ALA A CA 1
ATOM 1346 C C . ALA A 1 185 ? 20.423 -7.069 -16.138 1.00 84.94 185 ALA A C 1
ATOM 1348 O O . ALA A 1 185 ? 19.410 -6.459 -16.477 1.00 84.94 185 ALA A O 1
ATOM 1349 N N . PRO A 1 186 ? 21.659 -6.681 -16.506 1.00 84.12 186 PRO A N 1
ATOM 1350 C CA . PRO A 1 186 ? 21.878 -5.582 -17.440 1.00 84.12 186 PRO A CA 1
ATOM 1351 C C . PRO A 1 186 ? 21.174 -5.851 -18.774 1.00 84.12 186 PRO A C 1
ATOM 1353 O O . PRO A 1 186 ? 21.147 -6.995 -19.246 1.00 84.12 186 PRO A O 1
ATOM 1356 N N . ASP A 1 187 ? 20.679 -4.797 -19.412 1.00 80.94 187 ASP A N 1
ATOM 1357 C CA . ASP A 1 187 ? 20.020 -4.842 -20.716 1.00 80.94 187 ASP A CA 1
ATOM 1358 C C . ASP A 1 187 ? 20.486 -3.699 -21.643 1.00 80.94 187 ASP A C 1
ATOM 1360 O O . ASP A 1 187 ? 21.550 -3.107 -21.451 1.00 80.94 187 ASP A O 1
ATOM 1364 N N . ASP A 1 188 ? 19.744 -3.432 -22.721 1.00 72.75 188 ASP A N 1
ATOM 1365 C CA . ASP A 1 188 ? 20.066 -2.369 -23.680 1.00 72.75 188 ASP A CA 1
ATOM 1366 C C . ASP A 1 188 ? 19.816 -0.951 -23.135 1.00 72.75 188 ASP A C 1
ATOM 1368 O O . ASP A 1 188 ? 20.263 0.028 -23.740 1.00 72.75 188 ASP A O 1
ATOM 1372 N N . THR A 1 189 ? 19.150 -0.835 -21.984 1.00 70.69 189 THR A N 1
ATOM 1373 C CA . THR A 1 189 ? 18.838 0.422 -21.297 1.00 70.69 189 THR A CA 1
ATOM 1374 C C . THR A 1 189 ? 19.650 0.638 -20.018 1.00 70.69 189 THR A C 1
ATOM 1376 O O . THR A 1 189 ? 19.890 1.792 -19.655 1.00 70.69 189 THR A O 1
ATOM 1379 N N . SER A 1 190 ? 20.141 -0.431 -19.378 1.00 76.31 190 SER A N 1
ATOM 1380 C CA . SER A 1 190 ? 20.995 -0.387 -18.185 1.00 76.31 190 SER A CA 1
ATOM 1381 C C . SER A 1 190 ? 22.235 -1.270 -18.332 1.00 76.31 190 SER A C 1
ATOM 1383 O O . SER A 1 190 ? 22.148 -2.479 -18.524 1.00 76.31 190 SER A O 1
ATOM 1385 N N . THR A 1 191 ? 23.424 -0.678 -18.189 1.00 80.69 191 THR A N 1
ATOM 1386 C CA . THR A 1 191 ? 24.699 -1.417 -18.259 1.00 80.69 191 THR A CA 1
ATOM 1387 C C . THR A 1 191 ? 25.115 -2.065 -16.935 1.00 80.69 191 THR A C 1
ATOM 1389 O O . THR A 1 191 ? 26.107 -2.796 -16.906 1.00 80.69 191 THR A O 1
ATOM 1392 N N . SER A 1 192 ? 24.419 -1.768 -15.835 1.00 85.38 192 SER A N 1
ATOM 1393 C CA . SER A 1 192 ? 24.662 -2.357 -14.515 1.00 85.38 192 SER A CA 1
ATOM 1394 C C . SER A 1 192 ? 23.728 -3.534 -14.261 1.00 85.38 192 SER A C 1
ATOM 1396 O O . SER A 1 192 ? 22.621 -3.590 -14.784 1.00 85.38 192 SER A O 1
ATOM 1398 N N . ALA A 1 193 ? 24.197 -4.493 -13.464 1.00 89.25 193 ALA A N 1
ATOM 1399 C CA . ALA A 1 193 ? 23.314 -5.493 -12.878 1.00 89.25 193 ALA A CA 1
ATOM 1400 C C . ALA A 1 193 ? 22.812 -4.942 -11.550 1.00 89.25 193 ALA A C 1
ATOM 1402 O O . ALA A 1 193 ? 23.631 -4.459 -10.765 1.00 89.25 193 ALA A O 1
ATOM 1403 N N . ASP A 1 194 ? 21.523 -5.073 -11.278 1.00 88.81 194 ASP A N 1
ATOM 1404 C CA . ASP A 1 194 ? 20.915 -4.535 -10.070 1.00 88.81 194 ASP A CA 1
ATOM 1405 C C . ASP A 1 194 ? 20.332 -5.667 -9.208 1.00 88.81 194 ASP A C 1
ATOM 1407 O O . ASP A 1 194 ? 20.058 -6.779 -9.673 1.00 88.81 194 ASP A O 1
ATOM 1411 N N . VAL A 1 195 ? 20.225 -5.414 -7.910 1.00 87.94 195 VAL A N 1
ATOM 1412 C CA . VAL A 1 195 ? 19.530 -6.269 -6.949 1.00 87.94 195 VAL A CA 1
ATOM 1413 C C . VAL A 1 195 ? 18.549 -5.394 -6.205 1.00 87.94 195 VAL A C 1
ATOM 1415 O O . VAL A 1 195 ? 18.950 -4.379 -5.641 1.00 87.94 195 VAL A O 1
ATOM 1418 N N . ASP A 1 196 ? 17.302 -5.829 -6.173 1.00 86.69 196 ASP A N 1
ATOM 1419 C CA . ASP A 1 196 ? 16.281 -5.257 -5.312 1.00 86.69 196 ASP A CA 1
ATOM 1420 C C . ASP A 1 196 ? 16.087 -6.179 -4.106 1.00 86.69 196 ASP A C 1
ATOM 1422 O O . ASP A 1 196 ? 15.891 -7.384 -4.275 1.00 86.69 196 ASP A O 1
ATOM 1426 N N . VAL A 1 197 ? 16.210 -5.646 -2.891 1.00 86.75 197 VAL A N 1
ATOM 1427 C CA . VAL A 1 197 ? 15.930 -6.358 -1.643 1.00 86.75 197 VAL A CA 1
ATOM 1428 C C . VAL A 1 197 ? 14.616 -5.863 -1.052 1.00 86.75 197 VAL A C 1
ATOM 1430 O O . VAL A 1 197 ? 14.530 -4.751 -0.532 1.00 86.75 197 VAL A O 1
ATOM 1433 N N . PHE A 1 198 ? 13.632 -6.757 -1.025 1.00 86.44 198 PHE A N 1
ATOM 1434 C CA . PHE A 1 198 ? 12.279 -6.457 -0.575 1.00 86.44 198 PHE A CA 1
ATOM 1435 C C . PHE A 1 198 ? 12.170 -6.315 0.953 1.00 86.44 198 PHE A C 1
ATOM 1437 O O . PHE A 1 198 ? 12.840 -7.022 1.716 1.00 86.44 198 PHE A O 1
ATOM 1444 N N . ASP A 1 199 ? 11.234 -5.474 1.403 1.00 82.56 199 ASP A N 1
ATOM 1445 C CA . ASP A 1 199 ? 10.899 -5.216 2.817 1.00 82.56 199 ASP A CA 1
ATOM 1446 C C . ASP A 1 199 ? 12.079 -4.695 3.658 1.00 82.56 199 ASP A C 1
ATOM 1448 O O . ASP A 1 199 ? 12.403 -5.165 4.756 1.00 82.56 199 ASP A O 1
ATOM 1452 N N . ALA A 1 200 ? 12.725 -3.653 3.148 1.00 80.50 200 ALA A N 1
ATOM 1453 C CA . ALA A 1 200 ? 13.801 -2.924 3.796 1.00 80.50 200 ALA A CA 1
ATOM 1454 C C . ALA A 1 200 ? 13.305 -2.040 4.960 1.00 80.50 200 ALA A C 1
ATOM 1456 O O . ALA A 1 200 ? 13.255 -0.813 4.895 1.00 80.50 200 ALA A O 1
ATOM 1457 N N . GLN A 1 201 ? 12.980 -2.665 6.095 1.00 77.00 201 GLN A N 1
ATOM 1458 C CA . GLN A 1 201 ? 12.417 -1.973 7.270 1.00 77.00 201 GLN A CA 1
ATOM 1459 C C . GLN A 1 201 ? 13.435 -1.221 8.151 1.00 77.00 201 GLN A C 1
ATOM 1461 O O . GLN A 1 201 ? 13.060 -0.554 9.113 1.00 77.00 201 GLN A O 1
ATOM 1466 N N . LYS A 1 202 ? 14.745 -1.369 7.911 1.00 65.94 202 LYS A N 1
ATOM 1467 C CA . LYS A 1 202 ? 15.805 -0.932 8.853 1.00 65.94 202 LYS A CA 1
ATOM 1468 C C . LYS A 1 202 ? 16.404 0.444 8.550 1.00 65.94 202 LYS A C 1
ATOM 1470 O O . LYS A 1 202 ? 17.478 0.766 9.057 1.00 65.94 202 LYS A O 1
ATOM 1475 N N . ARG A 1 203 ? 15.723 1.252 7.744 1.00 65.06 203 ARG A N 1
ATOM 1476 C CA . ARG A 1 203 ? 16.184 2.570 7.300 1.00 65.06 203 ARG A CA 1
ATOM 1477 C C . ARG A 1 203 ? 15.699 3.652 8.287 1.00 65.06 203 ARG A C 1
ATOM 1479 O O . ARG A 1 203 ? 14.489 3.838 8.433 1.00 65.06 203 ARG A O 1
ATOM 1486 N N . PRO A 1 204 ? 16.600 4.331 9.037 1.00 65.94 204 PRO A N 1
ATOM 1487 C CA . PRO A 1 204 ? 16.216 5.331 10.047 1.00 65.94 204 PRO A CA 1
ATOM 1488 C C . PRO A 1 204 ? 15.357 6.482 9.502 1.00 65.94 204 PRO A C 1
ATOM 1490 O O . PRO A 1 204 ? 14.621 7.125 10.250 1.00 65.94 204 PRO A O 1
ATOM 1493 N N . ASP A 1 205 ? 15.490 6.743 8.209 1.00 63.81 205 ASP A N 1
ATOM 1494 C CA . ASP A 1 205 ? 14.832 7.774 7.422 1.00 63.81 205 ASP A CA 1
ATOM 1495 C C . ASP A 1 205 ? 13.376 7.447 7.067 1.00 63.81 205 ASP A C 1
ATOM 1497 O O . ASP A 1 205 ? 12.581 8.379 6.951 1.00 63.81 205 ASP A O 1
ATOM 1501 N N . THR A 1 206 ? 12.981 6.171 6.975 1.00 68.69 206 THR A N 1
ATOM 1502 C CA . THR A 1 206 ? 11.590 5.818 6.638 1.00 68.69 206 THR A CA 1
ATOM 1503 C C . THR 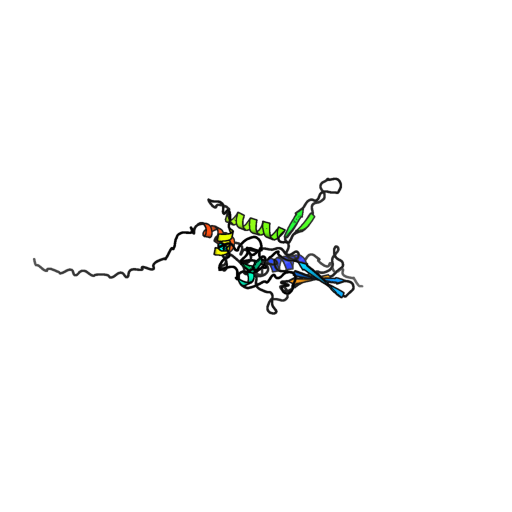A 1 206 ? 10.698 5.751 7.876 1.00 68.69 206 THR A C 1
ATOM 1505 O O . THR A 1 206 ? 9.548 6.176 7.826 1.00 68.69 206 THR A O 1
ATOM 1508 N N . GLN A 1 207 ? 11.210 5.234 9.004 1.00 74.50 207 GLN A N 1
ATOM 1509 C CA . GLN A 1 207 ? 10.440 4.952 10.235 1.00 74.50 207 GLN A CA 1
ATOM 1510 C C . GLN A 1 207 ? 9.175 4.096 10.014 1.00 74.50 207 GLN A C 1
ATOM 1512 O O . GLN A 1 207 ? 8.318 4.001 10.899 1.00 74.50 207 GLN A O 1
ATOM 1517 N N . GLN A 1 208 ? 9.048 3.470 8.843 1.00 83.81 208 GLN A N 1
ATOM 1518 C CA . GLN A 1 208 ? 7.937 2.597 8.510 1.00 83.81 208 GLN A CA 1
ATOM 1519 C C . GLN A 1 208 ? 8.305 1.152 8.832 1.00 83.81 208 GLN A C 1
ATOM 1521 O O . GLN A 1 208 ? 9.468 0.757 8.764 1.00 83.81 208 GLN A O 1
ATOM 1526 N N . VAL A 1 209 ? 7.304 0.364 9.197 1.00 87.81 209 VAL A N 1
ATOM 1527 C CA . VAL A 1 209 ? 7.465 -1.040 9.562 1.00 87.81 209 VAL A CA 1
ATOM 1528 C C . VAL A 1 209 ? 6.357 -1.846 8.919 1.00 87.81 209 VAL A C 1
ATOM 1530 O O . VAL A 1 209 ? 5.225 -1.368 8.835 1.00 87.81 209 VAL A O 1
ATOM 1533 N N . THR A 1 210 ? 6.693 -3.068 8.536 1.00 88.69 210 THR A N 1
ATOM 1534 C CA . THR A 1 210 ? 5.733 -4.115 8.192 1.00 88.69 210 THR A CA 1
ATOM 1535 C C . THR A 1 210 ? 5.470 -4.903 9.462 1.00 88.69 210 THR A C 1
ATOM 1537 O O . THR A 1 210 ? 6.389 -5.185 10.240 1.00 88.69 210 THR A O 1
ATOM 1540 N N . ALA A 1 211 ? 4.222 -5.251 9.735 1.00 91.19 211 ALA A N 1
ATOM 1541 C CA . ALA A 1 211 ? 3.877 -5.996 10.934 1.00 91.19 211 ALA A CA 1
ATOM 1542 C C . ALA A 1 211 ? 2.545 -6.704 10.748 1.00 91.19 211 ALA A C 1
ATOM 1544 O O . ALA A 1 211 ? 1.685 -6.264 10.007 1.00 91.19 211 ALA A O 1
ATOM 1545 N N . LYS A 1 212 ? 2.326 -7.768 11.519 1.00 93.38 212 LYS A N 1
ATOM 1546 C CA . LYS A 1 212 ? 1.020 -8.425 11.539 1.00 93.38 212 LYS A CA 1
ATOM 1547 C C . LYS A 1 212 ? -0.089 -7.434 11.920 1.00 93.38 212 LYS A C 1
ATOM 1549 O O . LYS A 1 212 ? -0.088 -6.915 13.042 1.00 93.38 212 LYS A O 1
ATOM 1554 N N . GLY A 1 213 ? -1.102 -7.304 11.071 1.00 94.62 213 GLY A N 1
ATOM 1555 C CA . GLY A 1 213 ? -2.268 -6.462 11.300 1.00 94.62 213 GLY A CA 1
ATOM 1556 C C . GLY A 1 213 ? -2.140 -5.108 10.614 1.00 94.62 213 GLY A C 1
ATOM 1557 O O . GLY A 1 213 ? -1.886 -5.052 9.425 1.00 94.62 213 GLY A O 1
ATOM 1558 N N . TYR A 1 214 ? -2.420 -4.018 11.339 1.00 96.31 214 TYR A N 1
ATOM 1559 C CA . TYR A 1 214 ? -2.126 -2.700 10.782 1.00 96.31 214 TYR A CA 1
ATOM 1560 C C . TYR A 1 214 ? -0.634 -2.421 10.909 1.00 96.31 214 TYR A C 1
ATOM 1562 O O . TYR A 1 214 ? -0.091 -2.550 12.013 1.00 96.31 214 TYR A O 1
ATOM 1570 N N . ASP A 1 215 ? -0.031 -1.935 9.835 1.00 93.94 215 ASP A N 1
ATOM 1571 C CA . ASP A 1 215 ? 1.332 -1.430 9.830 1.00 93.94 215 ASP A CA 1
ATOM 1572 C C . ASP A 1 215 ? 1.476 -0.155 8.982 1.00 93.94 215 ASP A C 1
ATOM 1574 O O . ASP A 1 215 ? 0.523 0.316 8.356 1.00 93.94 215 ASP A O 1
ATOM 1578 N N . THR A 1 216 ? 2.646 0.481 9.045 1.00 91.06 216 THR A N 1
ATOM 1579 C CA . THR A 1 216 ? 2.866 1.779 8.397 1.00 91.06 216 THR A CA 1
ATOM 1580 C C . THR A 1 216 ? 3.322 1.673 6.950 1.00 91.06 216 THR A C 1
ATOM 1582 O O . THR A 1 216 ? 3.411 2.720 6.324 1.00 91.06 216 THR A O 1
ATOM 1585 N N . MET A 1 217 ? 3.546 0.472 6.407 1.00 89.69 217 MET A N 1
ATOM 1586 C CA . MET A 1 217 ? 3.855 0.274 4.985 1.00 89.69 217 MET A CA 1
ATOM 1587 C C . MET A 1 217 ? 2.603 -0.066 4.170 1.00 89.69 217 MET A C 1
ATOM 1589 O O . MET A 1 217 ? 2.399 0.462 3.080 1.00 89.69 217 MET A O 1
ATOM 1593 N N . THR A 1 218 ? 1.731 -0.919 4.708 1.00 93.19 218 THR A N 1
ATOM 1594 C CA . THR A 1 218 ? 0.636 -1.554 3.960 1.00 93.19 218 THR A CA 1
ATOM 1595 C C . THR A 1 218 ? -0.755 -1.267 4.537 1.00 93.19 218 THR A C 1
ATOM 1597 O O . THR A 1 218 ? -1.781 -1.629 3.949 1.00 93.19 218 THR A O 1
ATOM 1600 N N . GLY A 1 219 ? -0.825 -0.550 5.664 1.00 96.00 219 GLY A N 1
ATOM 1601 C CA . GLY A 1 219 ? -2.082 -0.216 6.322 1.00 96.00 219 GLY A CA 1
ATOM 1602 C C . GLY A 1 219 ? -2.718 -1.470 6.909 1.00 96.00 219 GLY A C 1
ATOM 1603 O O . GLY A 1 219 ? -2.044 -2.238 7.578 1.00 96.00 219 GLY A O 1
ATOM 1604 N N . ILE A 1 220 ? -4.014 -1.703 6.676 1.00 96.81 220 ILE A N 1
ATOM 1605 C CA . ILE A 1 220 ? -4.683 -2.960 7.085 1.00 96.81 220 ILE A CA 1
ATOM 1606 C C . ILE A 1 220 ? -4.436 -4.134 6.117 1.00 96.81 220 ILE A C 1
ATOM 1608 O O . ILE A 1 220 ? -5.043 -5.195 6.304 1.00 96.81 220 ILE A O 1
ATOM 1612 N N . GLY A 1 221 ? -3.619 -3.931 5.076 1.00 95.81 221 GLY A N 1
ATOM 1613 C CA . GLY A 1 221 ? -3.259 -4.929 4.072 1.00 95.81 221 GLY A CA 1
ATOM 1614 C C . GLY A 1 221 ? -3.746 -4.607 2.655 1.00 95.81 221 GLY A C 1
ATOM 1615 O O . GLY A 1 221 ? -4.217 -3.501 2.362 1.00 95.81 221 GLY A O 1
ATOM 1616 N N . THR A 1 222 ? -3.660 -5.599 1.764 1.00 95.62 222 THR A N 1
ATOM 1617 C CA . THR A 1 222 ? -4.050 -5.473 0.350 1.00 95.62 222 THR A CA 1
ATOM 1618 C C . THR A 1 222 ? -5.401 -6.132 0.050 1.00 95.62 222 THR A C 1
ATOM 1620 O O . THR A 1 222 ? -5.745 -7.141 0.671 1.00 95.62 222 THR A O 1
ATOM 1623 N N . PRO A 1 223 ? -6.232 -5.589 -0.862 1.00 96.69 223 PRO A N 1
ATOM 1624 C CA . PRO A 1 223 ? -7.511 -6.199 -1.226 1.00 96.69 223 PRO A CA 1
ATOM 1625 C C . PRO A 1 223 ? -7.389 -7.662 -1.688 1.00 96.69 223 PRO A C 1
ATOM 1627 O O . PRO A 1 223 ? -6.743 -7.964 -2.688 1.00 96.69 223 PRO A O 1
ATOM 1630 N N . ASN A 1 224 ? -8.093 -8.581 -1.023 1.00 95.56 224 ASN A N 1
ATOM 1631 C CA . ASN A 1 224 ? -8.141 -10.001 -1.398 1.00 95.56 224 ASN A CA 1
ATOM 1632 C C . ASN A 1 224 ? -9.208 -10.259 -2.481 1.00 95.56 224 ASN A C 1
ATOM 1634 O O . ASN A 1 224 ? -10.235 -10.903 -2.236 1.00 95.56 224 ASN A O 1
ATOM 1638 N N . GLY A 1 225 ? -9.008 -9.670 -3.664 1.00 92.19 225 GLY A N 1
ATOM 1639 C CA . GLY A 1 225 ? -9.802 -9.894 -4.878 1.00 92.19 225 GLY A CA 1
ATOM 1640 C C . GLY A 1 225 ? -11.319 -9.992 -4.652 1.00 92.19 225 GLY A C 1
ATOM 1641 O O . GLY A 1 225 ? -11.968 -9.075 -4.141 1.00 92.19 225 GLY A O 1
ATOM 1642 N N . ALA A 1 226 ? -11.909 -11.137 -5.007 1.00 94.88 226 ALA A N 1
ATOM 1643 C CA . ALA A 1 226 ? -13.350 -11.365 -4.878 1.00 94.88 226 ALA A CA 1
ATOM 1644 C C . ALA A 1 226 ? -13.859 -11.305 -3.423 1.00 94.88 226 ALA A C 1
ATOM 1646 O O . ALA A 1 226 ? -15.005 -10.909 -3.189 1.00 94.88 226 ALA A O 1
ATOM 1647 N N . ALA A 1 227 ? -13.033 -11.671 -2.436 1.00 95.94 227 ALA A N 1
ATOM 1648 C CA . ALA A 1 227 ? -13.413 -11.597 -1.027 1.00 95.94 227 ALA A CA 1
ATOM 1649 C C . ALA A 1 227 ? -13.564 -10.141 -0.566 1.00 95.94 227 ALA A C 1
ATOM 1651 O O . ALA A 1 227 ? -14.533 -9.831 0.135 1.00 95.94 227 ALA A O 1
ATOM 1652 N N . PHE A 1 228 ? -12.677 -9.248 -1.021 1.00 96.44 228 PHE A N 1
ATOM 1653 C CA . PHE A 1 228 ? -12.784 -7.802 -0.806 1.00 96.44 228 PHE A CA 1
ATOM 1654 C C . PHE A 1 228 ? -14.075 -7.237 -1.413 1.00 96.44 228 PHE A C 1
ATOM 1656 O O . PHE A 1 228 ? -14.886 -6.633 -0.706 1.00 96.44 228 PHE A O 1
ATOM 1663 N N . ILE A 1 229 ? -14.325 -7.525 -2.696 1.00 96.06 229 ILE A N 1
ATOM 1664 C CA . ILE A 1 229 ? -15.525 -7.078 -3.424 1.00 96.06 229 ILE A CA 1
ATOM 1665 C C . ILE A 1 229 ? -16.803 -7.530 -2.707 1.00 96.06 229 ILE A C 1
ATOM 1667 O O . ILE A 1 229 ? -17.714 -6.738 -2.445 1.00 96.06 229 ILE A O 1
ATOM 1671 N N . ALA A 1 230 ? -16.873 -8.813 -2.347 1.00 95.50 230 ALA A N 1
ATOM 1672 C CA . ALA A 1 230 ? -18.032 -9.373 -1.669 1.00 95.50 230 ALA A CA 1
ATOM 1673 C C . ALA A 1 230 ? -18.222 -8.788 -0.257 1.00 95.50 230 ALA A C 1
ATOM 1675 O O . ALA A 1 230 ? -19.358 -8.618 0.192 1.00 95.50 230 ALA A O 1
ATOM 1676 N N . ALA A 1 231 ? -17.134 -8.475 0.451 1.00 95.56 231 ALA A N 1
ATOM 1677 C CA . ALA A 1 231 ? -17.188 -7.850 1.767 1.00 95.56 231 ALA A CA 1
ATOM 1678 C C . ALA A 1 231 ? -17.710 -6.408 1.703 1.00 95.56 231 ALA A C 1
ATOM 1680 O O . ALA A 1 231 ? -18.588 -6.066 2.497 1.00 95.56 231 ALA A O 1
ATOM 1681 N N . LEU A 1 232 ? -17.260 -5.602 0.734 1.00 94.75 232 LEU A N 1
ATOM 1682 C CA . LEU A 1 232 ? -17.778 -4.245 0.523 1.00 94.75 232 LEU A CA 1
ATOM 1683 C C . LEU A 1 232 ? -19.282 -4.251 0.223 1.00 94.75 232 LEU A C 1
ATOM 1685 O O . LEU A 1 232 ? -20.045 -3.541 0.882 1.00 94.75 232 LEU A O 1
ATOM 1689 N N . ARG A 1 233 ? -19.726 -5.138 -0.678 1.00 94.50 233 ARG A N 1
ATOM 1690 C CA . ARG A 1 233 ? -21.150 -5.290 -1.032 1.00 94.50 233 ARG A CA 1
ATOM 1691 C C . ARG A 1 233 ? -22.026 -5.657 0.165 1.00 94.50 233 ARG A C 1
ATOM 1693 O O . ARG A 1 233 ? -23.157 -5.194 0.259 1.00 94.50 233 ARG A O 1
ATOM 1700 N N . ARG A 1 234 ? -21.525 -6.482 1.093 1.00 90.44 234 ARG A N 1
ATOM 1701 C CA . ARG A 1 234 ? -22.245 -6.855 2.329 1.00 90.44 234 ARG A CA 1
ATOM 1702 C C . ARG A 1 234 ? -22.175 -5.776 3.410 1.00 90.44 234 ARG A C 1
ATOM 1704 O O . ARG A 1 234 ? -23.119 -5.615 4.178 1.00 90.44 234 ARG A O 1
ATOM 1711 N N . GLY A 1 235 ? -21.059 -5.057 3.483 1.00 77.94 235 GLY A N 1
ATOM 1712 C CA . GLY A 1 235 ? -20.760 -4.084 4.530 1.00 77.94 235 GLY A CA 1
ATOM 1713 C C . GLY A 1 235 ? -21.718 -2.896 4.585 1.00 77.94 235 GLY A C 1
ATOM 1714 O O . GLY A 1 235 ? -21.952 -2.371 5.679 1.00 77.94 235 GLY A O 1
ATOM 1715 N N . LEU A 1 236 ? -22.307 -2.535 3.438 1.00 61.84 236 LEU A N 1
ATOM 1716 C CA . LEU A 1 236 ? -23.290 -1.455 3.302 1.00 61.84 236 LEU A CA 1
ATOM 1717 C C . LEU A 1 236 ? -24.617 -1.731 4.028 1.00 61.84 236 LEU A C 1
ATOM 1719 O O . LEU A 1 236 ? -25.317 -0.795 4.399 1.00 61.84 236 LEU A O 1
ATOM 1723 N N . TRP A 1 237 ? -24.957 -3.004 4.252 1.00 55.03 237 TRP A N 1
ATOM 1724 C CA . TRP A 1 237 ? -26.246 -3.414 4.824 1.00 55.03 237 TRP A CA 1
ATOM 1725 C C . TRP A 1 237 ? -26.251 -3.465 6.354 1.00 55.03 237 TRP A C 1
ATOM 1727 O O . TRP A 1 237 ? -27.296 -3.681 6.966 1.00 55.03 237 TRP A O 1
ATOM 1737 N N . ILE A 1 238 ? -25.095 -3.271 6.995 1.00 52.75 238 ILE A N 1
ATOM 1738 C CA . ILE A 1 238 ? -25.001 -3.201 8.455 1.00 52.75 238 ILE A CA 1
ATOM 1739 C C . ILE A 1 238 ? -25.053 -1.729 8.859 1.00 52.75 238 ILE A C 1
ATOM 1741 O O . ILE A 1 238 ? -24.032 -1.039 8.876 1.00 52.75 238 ILE A O 1
ATOM 1745 N N . HIS A 1 239 ? -26.262 -1.253 9.162 1.00 41.72 239 HIS A N 1
ATOM 1746 C CA . HIS A 1 239 ? -26.491 0.079 9.714 1.00 41.72 239 HIS A CA 1
ATOM 1747 C C . HIS A 1 239 ? -25.727 0.274 11.038 1.00 41.72 239 HIS A C 1
ATOM 1749 O O . HIS A 1 239 ? -25.699 -0.641 11.871 1.00 41.72 239 HIS A O 1
ATOM 1755 N N . PRO A 1 240 ? -25.169 1.471 11.297 1.00 41.19 240 PRO A N 1
ATOM 1756 C CA . PRO A 1 240 ? -24.663 1.842 12.612 1.00 41.19 240 PRO A CA 1
ATOM 1757 C C . PRO A 1 240 ? -25.859 2.065 13.551 1.00 41.19 240 PRO A C 1
ATOM 1759 O O . PRO A 1 240 ? -26.335 3.181 13.716 1.00 41.19 240 PRO A O 1
ATOM 1762 N N . GLY A 1 241 ? -26.412 0.986 14.106 1.00 41.94 241 GLY A N 1
ATOM 1763 C CA . GLY A 1 241 ? -27.551 1.078 15.027 1.00 41.94 241 GLY A CA 1
ATOM 1764 C C . GLY A 1 241 ? -28.253 -0.229 15.400 1.00 41.94 241 GLY A C 1
ATOM 1765 O O . GLY A 1 241 ? -29.172 -0.193 16.207 1.00 41.94 241 GLY A O 1
ATOM 1766 N N . GLY A 1 242 ? -27.856 -1.383 14.856 1.00 33.06 242 GLY A N 1
ATOM 1767 C CA . GLY A 1 242 ? -28.490 -2.664 15.184 1.00 33.06 242 GLY A CA 1
ATOM 1768 C C . GLY A 1 242 ? -27.585 -3.581 15.997 1.00 33.06 242 GLY A C 1
ATOM 1769 O O . GLY A 1 242 ? -26.821 -4.353 15.422 1.00 33.06 242 GLY A O 1
ATOM 1770 N N . SER A 1 243 ? -27.695 -3.555 17.325 1.00 39.78 243 SER A N 1
ATOM 1771 C CA . SER A 1 243 ? -27.210 -4.629 18.200 1.00 39.78 243 SER A CA 1
ATOM 1772 C C . SER A 1 243 ? -28.064 -5.889 17.996 1.00 39.78 243 SER A C 1
ATOM 1774 O O . SER A 1 243 ? -28.982 -6.193 18.749 1.00 39.78 243 SER A O 1
ATOM 1776 N N . GLY A 1 244 ? -27.771 -6.643 16.938 1.00 31.91 244 GLY A N 1
ATOM 1777 C CA . GLY A 1 244 ? -28.398 -7.934 16.670 1.00 31.91 244 GLY A CA 1
ATOM 1778 C C . GLY A 1 244 ? -27.798 -9.047 17.526 1.00 31.91 244 GLY A C 1
ATOM 1779 O O . GLY A 1 244 ? -27.066 -9.888 17.008 1.00 31.91 244 GLY A O 1
ATOM 1780 N N . HIS A 1 245 ? -28.122 -9.085 18.820 1.00 35.41 245 HIS A N 1
ATOM 1781 C CA . HIS A 1 245 ? -28.048 -10.332 19.581 1.00 35.41 245 HIS A CA 1
ATOM 1782 C C . HIS A 1 245 ? -29.020 -11.331 18.936 1.00 35.41 245 HIS A C 1
ATOM 1784 O O . HIS A 1 245 ? -30.235 -11.212 19.084 1.00 35.41 245 HIS A O 1
ATOM 1790 N N . ARG A 1 246 ? -28.501 -12.335 18.220 1.00 36.94 246 ARG A N 1
ATOM 1791 C CA . ARG A 1 246 ? -29.287 -13.539 17.923 1.00 36.94 246 ARG A CA 1
ATOM 1792 C C . ARG A 1 246 ? -29.422 -14.325 19.221 1.00 36.94 246 ARG A C 1
ATOM 1794 O O . ARG A 1 246 ? -28.517 -15.063 19.600 1.00 36.94 246 ARG A O 1
ATOM 1801 N N . GLY A 1 247 ? -30.542 -14.125 19.909 1.00 28.34 247 GLY A N 1
ATOM 1802 C CA . GLY A 1 247 ? -31.007 -15.035 20.943 1.00 28.34 247 GLY A CA 1
ATOM 1803 C C . GLY A 1 247 ? -31.235 -16.412 20.329 1.00 28.34 247 GLY A C 1
ATOM 1804 O O . GLY A 1 247 ? -32.016 -16.570 19.393 1.00 28.34 247 GLY A O 1
ATOM 1805 N N . VAL A 1 248 ? -30.515 -17.406 20.837 1.00 38.78 248 VAL A N 1
ATOM 1806 C CA . VAL A 1 248 ? -30.820 -18.815 20.609 1.00 38.78 248 VAL A CA 1
ATOM 1807 C C . VAL A 1 248 ? -32.010 -19.149 21.508 1.00 38.78 248 VAL A C 1
ATOM 1809 O O . VAL A 1 248 ? -31.840 -19.346 22.707 1.00 38.78 248 VAL A O 1
ATOM 1812 N N . SER A 1 249 ? -33.216 -19.196 20.945 1.00 30.67 249 SER A N 1
ATOM 1813 C CA . SER A 1 249 ? -34.387 -19.800 21.589 1.00 30.67 249 SER A CA 1
ATOM 1814 C C . SER A 1 249 ? -34.927 -20.910 20.692 1.00 30.67 249 SER A C 1
ATOM 1816 O O . SER A 1 249 ? -35.838 -20.712 19.894 1.00 30.67 249 SER A O 1
ATOM 1818 N N . GLY A 1 250 ? -34.308 -22.086 20.795 1.00 28.95 250 GLY A N 1
ATOM 1819 C CA . GLY A 1 250 ? -34.909 -23.340 20.357 1.00 28.95 250 GLY A CA 1
ATOM 1820 C C . GLY A 1 250 ? -35.725 -23.910 21.510 1.00 28.95 250 GLY A C 1
ATOM 1821 O O . GLY A 1 250 ? -35.166 -24.539 22.409 1.00 28.95 250 GLY A O 1
ATOM 1822 N N . GLU A 1 251 ? -37.028 -23.639 21.515 1.00 31.83 251 GLU A N 1
ATOM 1823 C CA . GLU A 1 251 ? -37.988 -24.275 22.414 1.00 31.83 251 GLU A CA 1
ATOM 1824 C C . GLU A 1 251 ? -37.970 -25.798 22.239 1.00 31.83 251 GLU A C 1
ATOM 1826 O O . GLU A 1 251 ? -38.060 -26.340 21.136 1.00 31.83 251 GLU A O 1
ATOM 1831 N N . ARG A 1 252 ? -37.868 -26.494 23.373 1.00 34.47 252 ARG A N 1
ATOM 1832 C CA . ARG A 1 252 ? -38.093 -27.932 23.491 1.00 34.47 252 ARG A CA 1
ATOM 1833 C C . ARG A 1 252 ? -39.593 -28.197 23.384 1.00 34.47 252 ARG A C 1
ATOM 1835 O O . ARG A 1 252 ? -40.345 -27.821 24.277 1.00 34.47 252 ARG A O 1
ATOM 1842 N N . GLY A 1 253 ? -40.014 -28.891 22.330 1.00 30.34 253 GLY A N 1
ATOM 1843 C CA . GLY A 1 253 ? -41.363 -29.440 22.228 1.00 30.34 253 GLY A CA 1
ATOM 1844 C C . GLY A 1 253 ? -41.613 -30.481 23.323 1.00 30.34 253 GLY A C 1
ATOM 1845 O O . GLY A 1 253 ? -41.023 -31.560 23.315 1.00 30.34 253 GLY A O 1
ATOM 1846 N N . HIS A 1 254 ? -42.490 -30.158 24.272 1.00 32.38 254 HIS A N 1
ATOM 1847 C CA . HIS A 1 254 ? -43.092 -31.122 25.189 1.00 32.38 254 HIS A CA 1
ATOM 1848 C C . HIS A 1 254 ? -44.426 -31.595 24.603 1.00 32.38 254 HIS A C 1
ATOM 1850 O O . HIS A 1 254 ? -45.390 -30.840 24.505 1.00 32.38 254 HIS A O 1
ATOM 1856 N N . VAL A 1 255 ? -44.468 -32.866 24.203 1.00 35.72 255 VAL A N 1
ATOM 1857 C CA . VAL A 1 255 ? -45.682 -33.562 23.767 1.00 35.72 255 VAL A CA 1
ATOM 1858 C C . VAL A 1 255 ? -46.489 -33.942 25.010 1.00 35.72 255 VAL A C 1
ATOM 1860 O O . VAL A 1 255 ? -46.206 -34.938 25.672 1.00 35.72 255 VAL A O 1
ATOM 1863 N N . GLY A 1 256 ? -47.503 -33.140 25.335 1.00 30.56 256 GLY A N 1
ATOM 1864 C CA . GLY A 1 256 ? -48.543 -33.493 26.301 1.00 30.56 256 GLY A CA 1
ATOM 1865 C C . GLY A 1 256 ? -49.576 -34.414 25.652 1.00 30.56 256 GLY A C 1
ATOM 1866 O O . GLY A 1 256 ? -50.397 -33.974 24.851 1.00 30.56 256 GLY A O 1
ATOM 1867 N N . ARG A 1 257 ? -49.533 -35.708 25.980 1.00 35.66 257 ARG A N 1
ATOM 1868 C CA . ARG A 1 257 ? -50.501 -36.710 25.514 1.00 35.66 257 ARG A CA 1
ATOM 1869 C C . ARG A 1 257 ? -51.753 -36.638 26.398 1.00 35.66 257 ARG A C 1
ATOM 1871 O O . ARG A 1 257 ? -51.709 -37.024 27.561 1.00 35.66 257 ARG A O 1
ATOM 1878 N N . GLN A 1 258 ? -52.855 -36.125 25.852 1.00 35.00 258 GLN A N 1
ATOM 1879 C CA . GLN A 1 258 ? -54.165 -36.133 26.508 1.00 35.00 258 GLN A CA 1
ATOM 1880 C C . GLN A 1 258 ? -54.760 -37.549 26.532 1.00 35.00 258 GLN A C 1
ATOM 1882 O O . GLN A 1 258 ? -54.850 -38.232 25.510 1.00 35.00 258 GLN A O 1
ATOM 1887 N N . SER A 1 259 ? -55.182 -37.964 27.722 1.00 36.94 259 SER A N 1
ATOM 1888 C CA . SER A 1 259 ? -55.889 -39.204 28.028 1.00 36.94 259 SER A CA 1
ATOM 1889 C C . SER A 1 259 ? -57.305 -39.190 27.437 1.00 36.94 259 SER A C 1
ATOM 1891 O O . SER A 1 259 ? -58.095 -38.303 27.752 1.00 36.94 259 SER A O 1
ATOM 1893 N N . ARG A 1 260 ? -57.661 -40.192 26.621 1.00 36.59 260 ARG A N 1
ATOM 1894 C CA . ARG A 1 260 ? -59.057 -40.477 26.244 1.00 36.59 260 ARG A CA 1
ATOM 1895 C C . ARG A 1 260 ? -59.547 -41.713 26.990 1.00 36.59 260 ARG A C 1
ATOM 1897 O O . ARG A 1 260 ? -59.048 -42.813 26.769 1.00 36.59 260 ARG A O 1
ATOM 1904 N N . ALA A 1 261 ? -60.526 -41.498 27.864 1.00 37.69 261 ALA A N 1
ATOM 1905 C CA . ALA A 1 261 ? -61.303 -42.534 28.522 1.00 37.69 261 ALA A CA 1
ATOM 1906 C C . ALA A 1 261 ? -62.326 -43.146 27.549 1.00 37.69 261 ALA A C 1
ATOM 1908 O O . ALA A 1 261 ? -62.937 -42.454 26.735 1.00 37.69 261 ALA A O 1
ATOM 1909 N N . HIS A 1 262 ? -62.481 -44.460 27.652 1.00 40.50 262 HIS A N 1
ATOM 1910 C CA . HIS A 1 262 ? -63.433 -45.297 26.930 1.00 40.50 262 HIS A CA 1
ATOM 1911 C C . HIS A 1 262 ? -64.757 -45.365 27.711 1.00 40.50 262 HIS A C 1
ATOM 1913 O O . HIS A 1 262 ? -64.704 -45.474 28.938 1.00 40.50 262 HIS A O 1
ATOM 1919 N N . PRO A 1 263 ? -65.923 -45.419 27.046 1.00 52.66 263 PRO A N 1
ATOM 1920 C CA . PRO A 1 263 ? -67.071 -46.087 27.638 1.00 52.66 263 PRO A CA 1
ATOM 1921 C C . PRO A 1 263 ? -67.594 -47.207 26.733 1.00 52.66 263 PRO A C 1
ATOM 1923 O O . PRO A 1 263 ? -68.020 -46.999 25.601 1.00 52.66 263 PRO A O 1
ATOM 1926 N N . THR A 1 264 ? -67.601 -48.412 27.291 1.00 47.47 264 THR A N 1
ATOM 1927 C CA . THR A 1 264 ? -68.393 -49.559 26.846 1.00 47.47 264 THR A CA 1
ATOM 1928 C C . THR A 1 264 ? -69.881 -49.332 27.114 1.00 47.47 264 THR A C 1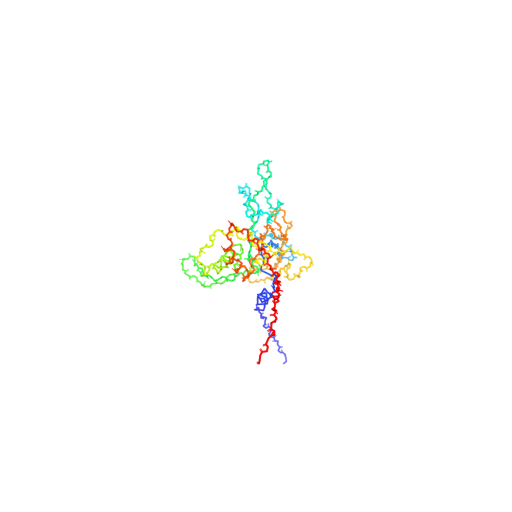
ATOM 1930 O O . THR A 1 264 ? -70.252 -49.078 28.262 1.00 47.47 264 THR A O 1
ATOM 1933 N N . ARG A 1 265 ? -70.753 -49.574 26.126 1.00 45.78 265 ARG A N 1
ATOM 1934 C CA . ARG A 1 265 ? -72.092 -50.123 26.394 1.00 45.78 265 ARG A CA 1
ATOM 1935 C C . ARG A 1 265 ? -72.668 -50.880 25.193 1.00 45.78 265 ARG A C 1
ATOM 1937 O O . ARG A 1 265 ? -72.566 -50.446 24.057 1.00 45.78 265 ARG A O 1
ATOM 1944 N N . ARG A 1 266 ? -73.252 -52.026 25.546 1.00 45.34 266 ARG A N 1
ATOM 1945 C CA . ARG A 1 266 ? -74.018 -53.011 24.770 1.00 45.34 266 ARG A CA 1
ATOM 1946 C C . ARG A 1 266 ? -75.166 -52.373 23.971 1.00 45.34 266 ARG A C 1
ATOM 1948 O O . ARG A 1 266 ? -75.875 -51.550 24.548 1.00 45.34 266 ARG A O 1
ATOM 1955 N N . GLN A 1 267 ? -75.417 -52.834 22.748 1.00 44.53 267 GLN A N 1
ATOM 1956 C CA . GLN A 1 267 ? -76.355 -53.911 22.382 1.00 44.53 267 GLN A CA 1
ATOM 1957 C C . GLN A 1 267 ? -75.961 -54.463 21.011 1.00 44.53 267 GLN A C 1
ATOM 1959 O O . GLN A 1 267 ? -75.362 -53.686 20.236 1.00 44.53 267 GLN A O 1
#

InterPro domains:
  IPR023828 Peptidase S8, subtilisin, Ser-active site [PS00138] (126-136)
  IPR030400 Sedolisin domain [PS51695] (1-235)
  IPR036852 Peptidase S8/S53 domain superfamily [G3DSA:3.40.50.200] (2-235)
  IPR036852 Peptidase S8/S53 domain superfamily [SSF52743] (9-232)
  IPR050819 Tripeptidyl-peptidase I and related peptidases [PTHR14218] (48-232)

Nearest PDB structures (foldseek):
  7wm2-assembly1_B  TM=5.653E-01  e=4.458E+00  Arabidopsis thaliana

Foldseek 3Di:
DDDDDDDPDPPPPVVVVVVVVCVPDPANFDLQAKKWKWWQDPNDIDTPGIDHHAWAFDLPAADDPLCPPQPPQVRQWDDRPNDTGGGHIDDQFWGFADQVNFDWDWDFDADPVRHTHDIDIDGGGHVVRGVVVVVVLQVLLCVPPPDRCPDCSSLSSVCQPHLQFDQNAADDPPPPPVVQKDWACADPVGPIIMMIGGNPCPDPVRVWHRHGGATGRGGSHHGNRPSNSVSSNVSVPDDPPDPPPPDPDPDDDDDDDDDDDDDDDDD

Mean predicted aligned error: 13.2 Å

Radius of gyration: 28.66 Å; Cα contacts (8 Å, |Δi|>4): 411; chains: 1; bounding box: 110×75×70 Å

pLDDT: mean 76.5, std 24.91, range [22.02, 98.38]

Organism: NCBI:txid2571141

Solvent-accessible surface area (backbone atoms only — not comparable to full-atom values): 16085 Å² total; per-residue (Å²): 139,81,87,83,80,83,79,83,77,73,85,68,56,66,67,52,52,52,54,49,52,51,76,72,45,100,76,63,72,58,47,22,40,30,32,36,34,32,37,37,55,96,93,39,78,39,82,76,50,73,50,60,50,74,44,44,48,35,75,84,45,63,49,49,77,53,47,56,94,56,50,50,68,85,66,19,55,32,73,49,90,96,41,81,46,58,13,33,54,29,30,69,56,36,33,53,21,30,72,93,77,31,52,78,42,78,47,66,50,64,44,102,82,68,47,82,44,68,76,44,74,43,75,40,38,34,65,76,39,16,49,58,55,53,50,48,48,51,49,62,32,45,58,93,52,96,62,84,75,79,84,47,63,58,56,52,50,71,43,48,94,39,73,30,33,43,64,59,63,64,74,52,96,82,49,58,69,83,75,42,40,50,79,43,75,51,56,102,88,38,91,42,39,36,34,40,32,52,56,52,54,86,46,88,87,66,77,36,40,65,31,85,51,45,27,28,33,33,8,42,13,19,72,34,61,71,44,24,29,54,44,57,58,55,53,74,74,61,62,99,81,70,88,76,77,80,76,87,78,82,81,79,88,78,86,79,81,81,87,82,86,85,82,91,79,91,132